Protein AF-S8E4E9-F1 (afdb_monomer)

Organism: Fomitopsis schrenkii (NCBI:txid2126942)

Radius of gyration: 41.55 Å; Cα contacts (8 Å, |Δi|>4): 18; chains: 1; bounding box: 85×60×121 Å

Structure (mmCIF, N/CA/C/O backbone):
data_AF-S8E4E9-F1
#
_entry.id   AF-S8E4E9-F1
#
loop_
_atom_site.group_PDB
_atom_site.id
_atom_site.typ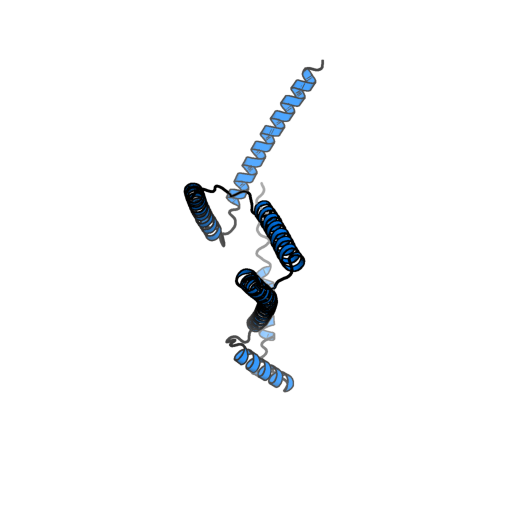e_symbol
_atom_site.label_atom_id
_atom_site.label_alt_id
_atom_site.label_comp_id
_atom_site.label_asym_id
_atom_site.label_entity_id
_atom_site.label_seq_id
_atom_site.pdbx_PDB_ins_code
_atom_site.Cartn_x
_atom_site.Cartn_y
_atom_site.Cartn_z
_atom_site.occupancy
_atom_site.B_iso_or_equiv
_atom_site.auth_seq_id
_atom_site.auth_comp_id
_atom_site.auth_asym_id
_atom_site.auth_atom_id
_atom_site.pdbx_PDB_model_num
ATOM 1 N N . MET A 1 1 ? -17.835 14.254 71.864 1.00 45.56 1 MET A N 1
ATOM 2 C CA . MET A 1 1 ? -19.106 14.828 71.374 1.00 45.56 1 MET A CA 1
ATOM 3 C C . MET A 1 1 ? -19.005 14.995 69.865 1.00 45.56 1 MET A C 1
ATOM 5 O O . MET A 1 1 ? -18.312 15.914 69.471 1.00 45.56 1 MET A O 1
ATOM 9 N N . THR A 1 2 ? -19.606 14.076 69.090 1.00 44.31 2 THR A N 1
ATOM 10 C CA . THR A 1 2 ? -20.091 14.190 67.685 1.00 44.31 2 THR A CA 1
ATOM 11 C C . THR A 1 2 ? -20.276 12.775 67.106 1.00 44.31 2 THR A C 1
ATOM 13 O O . THR A 1 2 ? -19.473 12.276 66.329 1.00 44.31 2 THR A O 1
ATOM 16 N N . SER A 1 3 ? -21.346 12.091 67.514 1.00 45.38 3 SER A N 1
ATOM 17 C CA . SER A 1 3 ? -21.828 10.870 66.853 1.00 45.38 3 SER A CA 1
ATOM 18 C C . SER A 1 3 ? -23.345 10.973 66.766 1.00 45.38 3 SER A C 1
ATOM 20 O O . SER A 1 3 ? -24.046 10.536 67.669 1.00 45.38 3 SER A O 1
ATOM 22 N N . SER A 1 4 ? -23.850 11.700 65.763 1.00 50.25 4 SER A N 1
ATOM 23 C CA . SER A 1 4 ? -25.301 11.860 65.565 1.00 50.25 4 SER A CA 1
ATOM 24 C C . SER A 1 4 ? -25.686 12.363 64.163 1.00 50.25 4 SER A C 1
ATOM 26 O O . SER A 1 4 ? -26.594 13.177 64.037 1.00 50.25 4 SER A O 1
ATOM 28 N N . ILE A 1 5 ? -25.010 11.924 63.090 1.00 50.62 5 ILE A N 1
ATOM 29 C CA . ILE A 1 5 ? -25.425 12.257 61.704 1.00 50.62 5 ILE A CA 1
ATOM 30 C C . ILE A 1 5 ? -25.249 11.055 60.756 1.00 50.62 5 ILE A C 1
ATOM 32 O O . ILE A 1 5 ? -24.678 11.170 59.677 1.00 50.62 5 ILE A O 1
ATOM 36 N N . ARG A 1 6 ? -25.689 9.849 61.143 1.00 44.19 6 ARG A N 1
ATOM 37 C CA . ARG A 1 6 ? -25.601 8.687 60.231 1.00 44.19 6 ARG A CA 1
ATOM 38 C C . ARG A 1 6 ? -26.763 7.697 60.305 1.00 44.19 6 ARG A C 1
ATOM 40 O O . ARG A 1 6 ? -26.561 6.512 60.082 1.00 44.19 6 ARG A O 1
ATOM 47 N N . ALA A 1 7 ? -27.971 8.180 60.594 1.00 45.44 7 ALA A N 1
ATOM 48 C CA . ALA A 1 7 ? -29.161 7.327 60.700 1.00 45.44 7 ALA A CA 1
ATOM 49 C C . ALA A 1 7 ? -30.379 7.800 59.878 1.00 45.44 7 ALA A C 1
ATOM 51 O O . ALA A 1 7 ? -31.468 7.282 60.079 1.00 45.44 7 ALA A O 1
ATOM 52 N N . VAL A 1 8 ? -30.231 8.757 58.950 1.00 48.00 8 VAL A N 1
ATOM 53 C CA . VAL A 1 8 ? -31.389 9.331 58.221 1.00 48.00 8 VAL A CA 1
ATOM 54 C C . VAL A 1 8 ? -31.498 8.872 56.755 1.00 48.00 8 VAL A C 1
ATOM 56 O O . VAL A 1 8 ? -32.532 9.071 56.136 1.00 48.00 8 VAL A O 1
ATOM 59 N N . ILE A 1 9 ? -30.498 8.185 56.189 1.00 48.97 9 ILE A N 1
ATOM 60 C CA . ILE A 1 9 ? -30.490 7.870 54.741 1.00 48.97 9 ILE A CA 1
ATOM 61 C C . ILE A 1 9 ? -31.046 6.468 54.403 1.00 48.97 9 ILE A C 1
ATOM 63 O O . ILE A 1 9 ? -31.348 6.200 53.251 1.00 48.97 9 ILE A O 1
ATOM 67 N N . LEU A 1 10 ? -31.288 5.584 55.378 1.00 49.00 10 LEU A N 1
ATOM 68 C CA . LEU A 1 10 ? -31.742 4.201 55.109 1.00 49.00 10 LEU A CA 1
ATOM 69 C C . LEU A 1 10 ? -33.264 3.974 55.241 1.00 49.00 10 LEU A C 1
ATOM 71 O O . LEU A 1 10 ? -33.710 2.834 55.228 1.00 49.00 10 LEU A O 1
ATOM 75 N N . GLY A 1 11 ? -34.070 5.032 55.390 1.00 48.81 11 GLY A N 1
ATOM 76 C CA . GLY A 1 11 ? -35.521 4.920 55.629 1.00 48.81 11 GLY A CA 1
ATOM 77 C C . GLY A 1 11 ? -36.437 5.324 54.467 1.00 48.81 11 GLY A C 1
ATOM 78 O O . GLY A 1 11 ? -37.654 5.284 54.637 1.00 48.81 11 GLY A O 1
ATOM 79 N N . SER A 1 12 ? -35.887 5.757 53.324 1.00 53.34 12 SER A N 1
ATOM 80 C CA . SER A 1 12 ? -36.667 6.329 52.208 1.00 53.34 12 SER A CA 1
ATOM 81 C C . SER A 1 12 ? -36.954 5.345 51.064 1.00 53.34 12 SER A C 1
ATOM 83 O O . SER A 1 12 ? -37.981 5.481 50.404 1.00 53.34 12 SER A O 1
ATOM 85 N N . ASP A 1 13 ? -36.112 4.328 50.861 1.00 56.66 13 ASP A N 1
ATOM 86 C CA . ASP A 1 13 ? -36.211 3.433 49.692 1.00 56.66 13 ASP A CA 1
ATOM 87 C C . ASP A 1 13 ? -37.360 2.415 49.784 1.00 56.66 13 ASP A C 1
ATOM 89 O O . ASP A 1 13 ? -37.888 1.959 48.771 1.00 56.66 13 ASP A O 1
ATOM 93 N N . ASP A 1 14 ? -37.808 2.079 50.995 1.00 67.19 14 ASP A N 1
ATOM 94 C CA . ASP A 1 14 ? -38.803 1.017 51.214 1.00 67.19 14 ASP A CA 1
ATOM 95 C C . ASP A 1 14 ? -40.238 1.455 50.839 1.00 67.19 14 ASP A C 1
ATOM 97 O O . ASP A 1 14 ? -41.140 0.637 50.685 1.00 67.19 14 ASP A O 1
ATOM 101 N N . LYS A 1 15 ? -40.478 2.766 50.670 1.00 72.31 15 LYS A N 1
ATOM 102 C CA . LYS A 1 15 ? -41.783 3.296 50.229 1.00 72.31 15 LYS A CA 1
ATOM 103 C C . LYS A 1 15 ? -41.879 3.441 48.716 1.00 72.31 15 LYS A C 1
ATOM 105 O O . LYS A 1 15 ? -42.927 3.126 48.160 1.00 72.31 15 LYS A O 1
ATOM 110 N N . GLU A 1 16 ? -40.812 3.884 48.054 1.00 75.44 16 GLU A N 1
ATOM 111 C CA . GLU A 1 16 ? -40.779 3.970 46.589 1.00 75.44 16 GLU A CA 1
ATOM 112 C C . GLU A 1 16 ? -40.805 2.580 45.956 1.00 75.44 16 GLU A C 1
ATOM 114 O O . GLU A 1 16 ? -41.600 2.336 45.053 1.00 75.44 16 GLU A O 1
ATOM 119 N N . THR A 1 17 ? -40.026 1.635 46.483 1.00 77.44 17 THR A N 1
ATOM 120 C CA . THR A 1 17 ? -40.036 0.244 46.000 1.00 77.44 17 THR A CA 1
ATOM 121 C C . THR A 1 17 ? -41.415 -0.405 46.129 1.00 77.44 17 THR A C 1
ATOM 123 O O . THR A 1 17 ? -41.887 -1.019 45.175 1.00 77.44 17 THR A O 1
ATOM 126 N N . ARG A 1 18 ? -42.123 -0.203 47.250 1.00 78.25 18 ARG A N 1
ATOM 127 C CA . ARG A 1 18 ? -43.505 -0.690 47.425 1.00 78.25 18 ARG A CA 1
ATOM 128 C C . ARG A 1 18 ? -44.511 0.020 46.524 1.00 78.25 18 ARG A C 1
ATOM 130 O O . ARG A 1 18 ? -45.440 -0.620 46.044 1.00 78.25 18 ARG A O 1
ATOM 137 N N . TYR A 1 19 ? -44.328 1.317 46.277 1.00 81.56 19 TYR A N 1
ATOM 138 C CA . TYR A 1 19 ? -45.180 2.078 45.365 1.00 81.56 19 TYR A CA 1
ATOM 139 C C . TYR A 1 19 ? -45.060 1.571 43.923 1.00 81.56 19 TYR A C 1
ATOM 141 O O . TYR A 1 19 ? -46.076 1.324 43.277 1.00 81.56 19 TYR A O 1
ATOM 149 N N . TYR A 1 20 ? -43.837 1.364 43.429 1.00 74.25 20 TYR A N 1
ATOM 150 C CA . TYR A 1 20 ? -43.622 0.834 42.082 1.00 74.25 20 TYR A CA 1
ATOM 151 C C . TYR A 1 20 ? -43.987 -0.650 41.966 1.00 74.25 20 TYR A C 1
ATOM 153 O O . TYR A 1 20 ? -44.478 -1.044 40.916 1.00 74.25 20 TYR A O 1
ATOM 161 N N . ALA A 1 21 ? -43.839 -1.451 43.028 1.00 78.19 21 ALA A N 1
ATOM 162 C CA . ALA A 1 21 ? -44.305 -2.840 43.044 1.00 78.19 21 ALA A CA 1
ATOM 163 C C . ALA A 1 21 ? -45.839 -2.939 42.953 1.00 78.19 21 ALA A C 1
ATOM 165 O O . ALA A 1 21 ? -46.348 -3.655 42.097 1.00 78.19 21 ALA A O 1
ATOM 166 N N . ALA A 1 22 ? -46.577 -2.159 43.752 1.00 78.00 22 ALA A N 1
ATOM 167 C CA . ALA A 1 22 ? -48.041 -2.122 43.682 1.00 78.00 22 ALA A CA 1
ATOM 168 C C . ALA A 1 22 ? -48.539 -1.571 42.335 1.00 78.00 22 ALA A C 1
ATOM 170 O O . ALA A 1 22 ? -49.489 -2.080 41.752 1.00 78.00 22 ALA A O 1
ATOM 171 N N . ARG A 1 23 ? -47.856 -0.555 41.790 1.00 75.88 23 ARG A N 1
ATOM 172 C CA . ARG A 1 23 ? -48.202 0.006 40.479 1.00 75.88 23 ARG A CA 1
ATOM 173 C C . ARG A 1 23 ? -47.846 -0.929 39.316 1.00 75.88 23 ARG A C 1
ATOM 175 O O . ARG A 1 23 ? -48.464 -0.822 38.263 1.00 75.88 23 ARG A O 1
ATOM 182 N N . ALA A 1 24 ? -46.870 -1.822 39.489 1.00 73.44 24 ALA A N 1
ATOM 183 C CA . ALA A 1 24 ? -46.537 -2.860 38.516 1.00 73.44 24 ALA A CA 1
ATOM 184 C C . ALA A 1 24 ? -47.575 -3.995 38.496 1.00 73.44 24 ALA A C 1
ATOM 186 O O . ALA A 1 24 ? -47.841 -4.529 37.423 1.00 73.44 24 ALA A O 1
ATOM 187 N N . GLU A 1 25 ? -48.199 -4.320 39.635 1.00 73.06 25 GLU A N 1
ATOM 188 C CA . GLU A 1 25 ? -49.336 -5.256 39.689 1.00 73.06 25 GLU A CA 1
ATOM 189 C C . GLU A 1 25 ? -50.564 -4.705 38.942 1.00 73.06 25 GLU A C 1
ATOM 191 O O . GLU A 1 25 ? -51.200 -5.441 38.193 1.00 73.06 25 GLU A O 1
ATOM 196 N N . ASP A 1 26 ? -50.835 -3.398 39.041 1.00 68.88 26 ASP A N 1
ATOM 197 C CA . ASP A 1 26 ? -51.909 -2.734 38.277 1.00 68.88 26 ASP A CA 1
ATOM 198 C C . ASP A 1 26 ? -51.604 -2.603 36.768 1.00 68.88 26 ASP A C 1
ATOM 200 O O . ASP A 1 26 ? -52.505 -2.389 35.958 1.00 68.88 26 ASP A O 1
ATOM 204 N N . LEU A 1 27 ? -50.331 -2.720 36.377 1.00 65.56 27 LEU A N 1
ATOM 205 C CA . LEU A 1 27 ? -49.851 -2.661 34.990 1.00 65.56 27 LEU A CA 1
ATOM 206 C C . LEU A 1 27 ? -49.582 -4.052 34.404 1.00 65.56 27 LEU A C 1
ATOM 208 O O . LEU A 1 27 ? -48.859 -4.161 33.412 1.00 65.56 27 LEU A O 1
ATOM 212 N N . HIS A 1 28 ? -50.158 -5.108 34.986 1.00 61.00 28 HIS A N 1
ATOM 213 C CA . HIS A 1 28 ? -50.107 -6.450 34.417 1.00 61.00 28 HIS A CA 1
ATOM 214 C C . HIS A 1 28 ? -50.923 -6.495 33.115 1.00 61.00 28 HIS A C 1
ATOM 216 O O . HIS A 1 28 ? -52.088 -6.883 33.077 1.00 61.00 28 HIS A O 1
ATOM 222 N N . VAL A 1 29 ? -50.312 -6.003 32.038 1.00 69.38 29 VAL A N 1
ATOM 223 C CA . VAL A 1 29 ? -50.813 -6.128 30.677 1.00 69.38 29 VAL A CA 1
ATOM 224 C C . VAL A 1 29 ? -50.511 -7.551 30.254 1.00 69.38 29 VAL A C 1
ATOM 226 O O . VAL A 1 29 ? -49.345 -7.910 30.093 1.00 69.38 29 VAL A O 1
ATOM 229 N N . ASP A 1 30 ? -51.559 -8.353 30.100 1.00 69.88 30 ASP A N 1
ATOM 230 C CA . ASP A 1 30 ? -51.429 -9.701 29.569 1.00 69.88 30 ASP A CA 1
ATOM 231 C C . ASP A 1 30 ? -50.865 -9.581 28.143 1.00 69.88 30 ASP A C 1
ATOM 233 O O . ASP A 1 30 ? -51.540 -9.012 27.273 1.00 69.88 30 ASP A O 1
ATOM 237 N N . PRO A 1 31 ? -49.634 -10.049 27.871 1.00 66.00 31 PRO A N 1
ATOM 238 C CA . PRO A 1 31 ? -48.987 -9.839 26.578 1.00 66.00 31 PRO A CA 1
ATOM 239 C C . PRO A 1 31 ? -49.774 -10.490 25.432 1.00 66.00 31 PRO A C 1
ATOM 241 O O . PRO A 1 31 ? -49.698 -10.028 24.298 1.00 66.00 31 PRO A O 1
ATOM 244 N N . GLU A 1 32 ? -50.590 -11.502 25.736 1.00 72.31 32 GLU A N 1
ATOM 245 C CA . GLU A 1 32 ? -51.474 -12.182 24.783 1.00 72.31 32 GLU A CA 1
ATOM 246 C C . GLU A 1 32 ? -52.725 -11.364 24.406 1.00 72.31 32 GLU A C 1
ATOM 248 O O . GLU A 1 32 ? -53.376 -11.659 23.406 1.00 72.31 32 GLU A O 1
ATOM 253 N N . THR A 1 33 ? -53.067 -10.315 25.167 1.00 68.75 33 THR A N 1
ATOM 254 C CA . THR A 1 33 ? -54.252 -9.468 24.906 1.00 68.75 33 THR A CA 1
ATOM 255 C C . THR A 1 33 ? -53.959 -8.239 24.045 1.00 68.75 33 THR A C 1
ATOM 257 O O . THR A 1 33 ? -54.887 -7.591 23.553 1.00 68.75 33 THR A O 1
ATOM 260 N N . LEU A 1 34 ? -52.682 -7.928 23.802 1.00 70.75 34 LEU A N 1
ATOM 261 C CA . LEU A 1 34 ? -52.274 -6.898 22.852 1.00 70.75 34 LEU A CA 1
ATOM 262 C C . LEU A 1 34 ? -52.403 -7.452 21.431 1.00 70.75 34 LEU A C 1
ATOM 264 O O . LEU A 1 34 ? -51.439 -7.948 20.852 1.00 70.75 34 LEU A O 1
ATOM 268 N N . ALA A 1 35 ? -53.605 -7.359 20.861 1.00 77.31 35 ALA A N 1
ATOM 269 C CA . ALA A 1 35 ? -53.822 -7.620 19.445 1.00 77.31 35 ALA A CA 1
ATOM 270 C C . ALA A 1 35 ? -52.928 -6.675 18.623 1.00 77.31 35 ALA A C 1
ATOM 272 O O . ALA A 1 35 ? -53.199 -5.478 18.500 1.00 77.31 35 ALA A O 1
ATOM 273 N N . LEU A 1 36 ? -51.817 -7.209 18.115 1.00 78.12 36 LEU A N 1
ATOM 274 C CA . LEU A 1 36 ? -50.914 -6.492 17.228 1.00 78.12 36 LEU A CA 1
ATOM 275 C C . LEU A 1 36 ? -51.685 -6.125 15.961 1.00 78.12 36 LEU A C 1
ATOM 277 O O . LEU A 1 36 ? -52.275 -7.001 15.329 1.00 78.12 36 LEU A O 1
ATOM 281 N N . SER A 1 37 ? -51.655 -4.840 15.603 1.00 89.12 37 SER A N 1
ATOM 282 C CA . SER A 1 37 ? -52.129 -4.352 14.303 1.00 89.12 37 SER A CA 1
ATOM 283 C C . SER A 1 37 ? -51.524 -5.188 13.173 1.00 89.12 37 SER A C 1
ATOM 285 O O . SER A 1 37 ? -50.355 -5.570 13.276 1.00 89.12 37 SER A O 1
ATOM 287 N N . ASP A 1 38 ? -52.274 -5.430 12.097 1.00 90.31 38 ASP A N 1
ATOM 288 C CA . ASP A 1 38 ? -51.793 -6.175 10.923 1.00 90.31 38 ASP A CA 1
ATOM 289 C C . ASP A 1 38 ? -50.472 -5.587 10.388 1.00 90.31 38 ASP A C 1
ATOM 291 O O . ASP A 1 38 ? -49.530 -6.329 10.111 1.00 90.31 38 ASP A O 1
ATOM 295 N N . ASP A 1 39 ? -50.338 -4.255 10.393 1.00 90.94 39 ASP A N 1
ATOM 296 C CA . ASP A 1 39 ? -49.101 -3.549 10.022 1.00 90.94 39 ASP A CA 1
ATOM 297 C C . ASP A 1 39 ? -47.887 -3.985 10.868 1.00 90.94 39 ASP A C 1
ATOM 299 O O . ASP A 1 39 ? -46.770 -4.122 10.366 1.00 90.94 39 ASP A O 1
ATOM 303 N N . ASN A 1 40 ? -48.089 -4.230 12.168 1.00 89.56 40 ASN A N 1
ATOM 304 C CA . ASN A 1 40 ? -47.016 -4.660 13.065 1.00 89.56 40 ASN A CA 1
ATOM 305 C C . ASN A 1 40 ? -46.637 -6.123 12.818 1.00 89.56 40 ASN A C 1
ATOM 307 O O . ASN A 1 40 ? -45.473 -6.478 12.992 1.00 89.56 40 ASN A O 1
ATOM 311 N N . GLN A 1 41 ? -47.592 -6.966 12.416 1.00 88.62 41 GLN A N 1
ATOM 312 C CA . GLN A 1 41 ? -47.317 -8.359 12.061 1.00 88.62 41 GLN A CA 1
ATOM 313 C C . GLN A 1 41 ? -46.490 -8.442 10.776 1.00 88.62 41 GLN A C 1
ATOM 315 O O . GLN A 1 41 ? -45.524 -9.200 10.727 1.00 88.62 41 GLN A O 1
ATOM 320 N N . GLU A 1 42 ? -46.801 -7.613 9.776 1.00 93.56 42 GLU A N 1
ATOM 321 C CA . GLU A 1 42 ? -46.001 -7.517 8.551 1.00 93.56 42 GLU A CA 1
ATOM 322 C C . GLU A 1 42 ? -44.583 -6.997 8.850 1.00 93.56 42 GLU A C 1
ATOM 324 O O . GLU A 1 42 ? -43.597 -7.578 8.396 1.00 93.56 42 GLU A O 1
ATOM 329 N N . CYS A 1 43 ? -44.453 -5.970 9.699 1.00 90.00 43 CYS A N 1
ATOM 330 C CA . CYS A 1 43 ? -43.144 -5.470 10.134 1.00 90.00 43 CYS A CA 1
ATOM 331 C C . CYS A 1 43 ? -42.320 -6.529 10.882 1.00 90.00 43 CYS A C 1
ATOM 333 O O . CYS A 1 43 ? -41.109 -6.618 10.678 1.00 90.00 43 CYS A O 1
ATOM 335 N N . LEU A 1 44 ? -42.957 -7.328 11.745 1.00 89.50 44 LEU A N 1
ATOM 336 C CA . LEU A 1 44 ? -42.292 -8.417 12.462 1.00 89.50 44 LEU A CA 1
ATOM 337 C C . LEU A 1 44 ? -41.846 -9.532 11.516 1.00 89.50 44 LEU A C 1
ATOM 339 O O . LEU A 1 44 ? -40.726 -10.005 11.669 1.00 89.50 44 LEU A O 1
ATOM 343 N N . ALA A 1 45 ? -42.666 -9.893 10.523 1.00 93.50 45 ALA A N 1
ATOM 344 C CA . ALA A 1 45 ? -42.303 -10.878 9.505 1.00 93.50 45 ALA A CA 1
ATOM 345 C C . ALA A 1 45 ? -41.066 -10.435 8.702 1.00 93.50 45 ALA A C 1
ATOM 347 O O . ALA A 1 45 ? -40.120 -11.200 8.526 1.00 93.50 45 ALA A O 1
ATOM 348 N N . ILE A 1 46 ? -41.023 -9.161 8.299 1.00 94.12 46 ILE A N 1
ATOM 349 C CA . ILE A 1 46 ? -39.858 -8.582 7.617 1.00 94.12 46 ILE A CA 1
ATOM 350 C C . ILE A 1 46 ? -38.627 -8.591 8.533 1.00 94.12 46 ILE A C 1
ATOM 352 O O . ILE A 1 46 ? -37.525 -8.900 8.086 1.00 94.12 46 ILE A O 1
ATOM 356 N N . LEU A 1 47 ? -38.784 -8.259 9.817 1.00 90.44 47 LEU A N 1
ATOM 357 C CA . LEU A 1 47 ? -37.678 -8.290 10.776 1.00 90.44 47 LEU A CA 1
ATOM 358 C C . LEU A 1 47 ? -37.146 -9.707 11.000 1.00 90.44 47 LEU A C 1
ATOM 360 O O . LEU A 1 47 ? -35.927 -9.869 11.082 1.00 90.44 47 LEU A O 1
ATOM 364 N N . THR A 1 48 ? -38.008 -10.723 11.070 1.00 93.69 48 THR A N 1
ATOM 365 C CA . THR A 1 48 ? -37.570 -12.123 11.155 1.00 93.69 48 THR A CA 1
ATOM 366 C C . THR A 1 48 ? -36.837 -12.559 9.893 1.00 93.69 48 THR A C 1
ATOM 368 O O . THR A 1 48 ? -35.750 -13.112 10.010 1.00 93.69 48 THR A O 1
ATOM 371 N N . ASP A 1 49 ? -37.326 -12.198 8.702 1.00 95.12 49 ASP A N 1
ATOM 372 C CA . ASP A 1 49 ? -36.628 -12.492 7.443 1.00 95.12 49 ASP A CA 1
ATOM 373 C C . ASP A 1 49 ? -35.246 -11.814 7.391 1.00 95.12 49 ASP A C 1
ATOM 375 O O . ASP A 1 49 ? -34.264 -12.395 6.924 1.00 95.12 49 ASP A O 1
ATOM 379 N N . ILE A 1 50 ? -35.145 -10.578 7.897 1.00 91.62 50 ILE A N 1
ATOM 380 C CA . ILE A 1 50 ? -33.874 -9.852 8.016 1.00 91.62 50 ILE A CA 1
ATOM 381 C C . ILE A 1 50 ? -32.948 -10.524 9.040 1.00 91.62 50 ILE A C 1
ATOM 383 O O . ILE A 1 50 ? -31.752 -10.622 8.777 1.00 91.62 50 ILE A O 1
ATOM 387 N N . ALA A 1 51 ? -33.458 -10.987 10.186 1.00 91.81 51 ALA A N 1
ATOM 388 C CA . ALA A 1 51 ? -32.656 -11.711 11.178 1.00 91.81 51 ALA A CA 1
ATOM 389 C C . ALA A 1 51 ? -32.120 -13.024 10.611 1.00 91.81 51 ALA A C 1
ATOM 391 O O . ALA A 1 51 ? -30.923 -13.279 10.727 1.00 91.81 51 ALA A O 1
ATOM 392 N N . ASP A 1 52 ? -32.964 -13.796 9.928 1.00 95.25 52 ASP A N 1
ATOM 393 C CA . ASP A 1 52 ? -32.574 -15.043 9.274 1.00 95.25 52 ASP A CA 1
ATOM 394 C C . ASP A 1 52 ? -31.510 -14.791 8.196 1.00 95.25 52 ASP A C 1
ATOM 396 O O . ASP A 1 52 ? -30.507 -15.503 8.120 1.00 95.25 52 ASP A O 1
ATOM 400 N N . ALA A 1 53 ? -31.672 -13.732 7.395 1.00 93.38 53 ALA A N 1
ATOM 401 C CA . ALA A 1 53 ? -30.694 -13.343 6.380 1.00 93.38 53 ALA A CA 1
ATOM 402 C C . ALA A 1 53 ? -29.359 -12.863 6.978 1.00 93.38 53 ALA A C 1
ATOM 404 O O . ALA A 1 53 ? -28.302 -13.096 6.387 1.00 93.38 53 ALA A O 1
ATOM 405 N N . LEU A 1 54 ? -29.397 -12.193 8.133 1.00 91.00 54 LEU A N 1
ATOM 406 C CA . LEU A 1 54 ? -28.213 -11.739 8.869 1.00 91.00 54 LEU A CA 1
ATOM 407 C C . LEU A 1 54 ? -27.610 -12.834 9.771 1.00 91.00 54 LEU A C 1
ATOM 409 O O . LEU A 1 54 ? -26.531 -12.622 10.321 1.00 91.00 54 LEU A O 1
ATOM 413 N N . GLY A 1 55 ? -28.271 -13.989 9.916 1.00 93.62 55 GLY A N 1
ATOM 414 C CA . GLY A 1 55 ? -27.848 -15.075 10.805 1.00 93.62 55 GLY A CA 1
ATOM 415 C C . GLY A 1 55 ? -27.906 -14.701 12.288 1.00 93.62 55 GLY A C 1
ATOM 416 O O . GLY A 1 55 ? -27.019 -15.076 13.054 1.00 93.62 55 GLY A O 1
ATOM 417 N N . VAL A 1 56 ? -28.897 -13.900 12.680 1.00 94.75 56 VAL A N 1
ATOM 418 C CA . VAL A 1 56 ? -29.052 -13.382 14.039 1.00 94.75 56 VAL A CA 1
ATOM 419 C C . VAL A 1 56 ? -30.060 -14.229 14.816 1.00 94.75 56 VAL A C 1
ATOM 421 O O . VAL A 1 56 ? -31.252 -14.186 14.537 1.00 94.75 56 VAL A O 1
ATOM 424 N N . ASP A 1 57 ? -29.587 -14.939 15.842 1.00 92.75 57 ASP A N 1
ATOM 425 C CA . ASP A 1 57 ? -30.430 -15.825 16.664 1.00 92.75 57 ASP A CA 1
ATOM 426 C C . ASP A 1 57 ? -31.297 -15.076 17.705 1.00 92.75 57 ASP A C 1
ATOM 428 O O . ASP A 1 57 ? -32.261 -15.631 18.231 1.00 92.75 57 ASP A O 1
ATOM 432 N N . ASP A 1 58 ? -30.954 -13.823 18.034 1.00 92.19 58 ASP A N 1
ATOM 433 C CA . ASP A 1 58 ? -31.652 -12.992 19.029 1.00 92.19 58 ASP A CA 1
ATOM 434 C C . ASP A 1 58 ? -32.271 -11.745 18.380 1.00 92.19 58 ASP A C 1
ATOM 436 O O . ASP A 1 58 ? -31.553 -10.875 17.886 1.00 92.19 58 ASP A O 1
ATOM 440 N N . LEU A 1 59 ? -33.601 -11.623 18.450 1.00 89.25 59 LEU A N 1
ATOM 441 C CA . LEU A 1 59 ? -34.386 -10.513 17.887 1.00 89.25 59 LEU A CA 1
ATOM 442 C C . LEU A 1 59 ? -34.268 -9.205 18.704 1.00 89.25 59 LEU A C 1
ATOM 444 O O . LEU A 1 59 ? -35.057 -8.272 18.527 1.00 89.25 59 LEU A O 1
ATOM 448 N N . SER A 1 60 ? -33.300 -9.103 19.620 1.00 93.25 60 SER A N 1
ATOM 449 C CA . SER A 1 60 ? -33.047 -7.877 20.373 1.00 93.25 60 SER A CA 1
ATOM 450 C C . SER A 1 60 ? -32.538 -6.745 19.472 1.00 93.25 60 SER A C 1
ATOM 452 O O . SER A 1 60 ? -31.714 -6.928 18.573 1.00 93.25 60 SER A O 1
ATOM 454 N N . PHE A 1 61 ? -32.984 -5.515 19.749 1.00 90.44 61 PHE A N 1
ATOM 455 C CA . PHE A 1 61 ? -32.561 -4.315 19.013 1.00 90.44 61 PHE A CA 1
ATOM 456 C C . P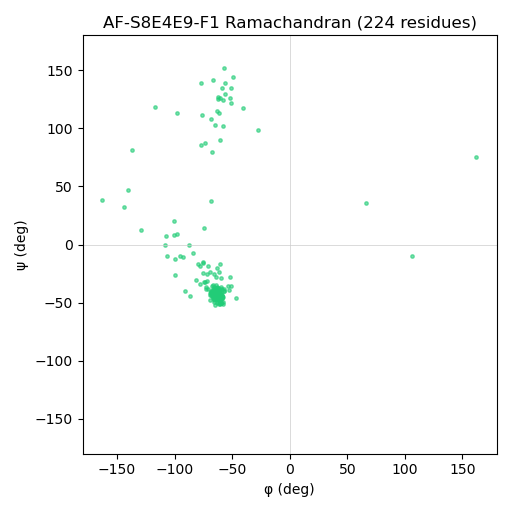HE A 1 61 ? -31.031 -4.151 18.959 1.00 90.44 61 PHE A C 1
ATOM 458 O O . PHE A 1 61 ? -30.477 -3.694 17.957 1.00 90.44 61 PHE A O 1
ATOM 465 N N . THR A 1 62 ? -30.339 -4.536 20.034 1.00 94.19 62 THR A N 1
ATOM 466 C CA . THR A 1 62 ? -28.875 -4.511 20.120 1.00 94.19 62 THR A CA 1
ATOM 467 C C . THR A 1 62 ? -28.219 -5.467 19.135 1.00 94.19 62 THR A C 1
ATOM 469 O O . THR A 1 62 ? -27.206 -5.105 18.541 1.00 94.19 62 THR A O 1
ATOM 472 N N . SER A 1 63 ? -28.808 -6.646 18.935 1.00 92.81 63 SER A N 1
ATOM 473 C CA . SER A 1 63 ? -28.299 -7.669 18.025 1.00 92.81 63 SER A CA 1
ATOM 474 C C . SER A 1 63 ? -28.435 -7.228 16.566 1.00 92.81 63 SER A C 1
ATOM 476 O O . SER A 1 63 ? -27.448 -7.200 15.833 1.00 92.81 63 SER A O 1
ATOM 478 N N . TYR A 1 64 ? -29.612 -6.723 16.174 1.00 90.69 64 TYR A N 1
ATOM 479 C CA . TYR A 1 64 ? -29.815 -6.129 14.847 1.00 90.69 64 TYR A CA 1
ATOM 480 C C . TYR A 1 64 ? -28.901 -4.934 14.582 1.00 90.69 64 TYR A C 1
ATOM 482 O O . TYR A 1 64 ? -28.299 -4.836 13.515 1.00 90.69 64 TYR A O 1
ATOM 490 N N . SER A 1 65 ? -28.783 -4.018 15.547 1.00 92.88 65 SER A N 1
ATOM 491 C CA . SER A 1 65 ? -27.933 -2.834 15.393 1.00 92.88 65 SER A CA 1
ATOM 492 C C . SER A 1 65 ? -26.463 -3.218 15.218 1.00 92.88 65 SER A C 1
ATOM 494 O O . SER A 1 65 ? -25.773 -2.609 14.401 1.00 92.88 65 SER A O 1
ATOM 496 N N . ALA A 1 66 ? -25.995 -4.236 15.949 1.00 94.12 66 ALA A N 1
ATOM 497 C CA . ALA A 1 66 ? -24.651 -4.778 15.793 1.00 94.12 66 ALA A CA 1
ATOM 498 C C . ALA A 1 66 ? -24.469 -5.434 14.416 1.00 94.12 66 ALA A C 1
ATOM 500 O O . ALA A 1 66 ? -23.549 -5.059 13.698 1.00 94.12 66 ALA A O 1
ATOM 501 N N . ALA A 1 67 ? -25.382 -6.316 13.997 1.00 93.88 67 ALA A N 1
ATOM 502 C CA . ALA A 1 67 ? -25.300 -7.002 12.707 1.00 93.88 67 ALA A CA 1
ATOM 503 C C . ALA A 1 67 ? -25.326 -6.033 11.510 1.00 93.88 67 ALA A C 1
ATOM 505 O O . ALA A 1 67 ? -24.537 -6.167 10.577 1.00 93.88 67 ALA A O 1
ATOM 506 N N . ILE A 1 68 ? -26.186 -5.009 11.547 1.00 92.56 68 ILE A N 1
ATOM 507 C CA . ILE A 1 68 ? -26.238 -3.963 10.514 1.00 92.56 68 ILE A CA 1
ATOM 508 C C . ILE A 1 68 ? -24.940 -3.152 10.503 1.00 92.56 68 ILE A C 1
ATOM 510 O O . ILE A 1 68 ? -24.394 -2.863 9.434 1.00 92.56 68 ILE A O 1
ATOM 514 N N . HIS A 1 69 ? -24.437 -2.774 11.681 1.00 95.31 69 HIS A N 1
ATOM 515 C CA . HIS A 1 69 ? -23.174 -2.057 11.788 1.00 95.31 69 HIS A CA 1
ATOM 516 C C . HIS A 1 69 ? -22.021 -2.890 11.213 1.00 95.31 69 HIS A C 1
ATOM 518 O O . HIS A 1 69 ? -21.250 -2.375 10.401 1.00 95.31 69 HIS A O 1
ATOM 524 N N . ASP A 1 70 ? -21.939 -4.170 11.563 1.00 95.50 70 ASP A N 1
ATOM 525 C CA . ASP A 1 70 ? -20.895 -5.080 11.100 1.00 95.50 70 ASP A CA 1
ATOM 526 C C . ASP A 1 70 ? -20.970 -5.288 9.586 1.00 95.50 70 ASP A C 1
ATOM 528 O O . ASP A 1 70 ? -19.964 -5.098 8.901 1.00 95.50 70 ASP A O 1
ATOM 532 N N . LEU A 1 71 ? -22.165 -5.516 9.031 1.00 95.25 71 LEU A N 1
ATOM 533 C CA . LEU A 1 71 ? -22.368 -5.607 7.584 1.00 95.25 71 LEU A CA 1
ATOM 534 C C . LEU A 1 71 ? -21.928 -4.320 6.867 1.00 95.25 71 LEU A C 1
ATOM 536 O O . LEU A 1 71 ? -21.223 -4.370 5.857 1.00 95.25 71 LEU A O 1
ATOM 540 N N . SER A 1 72 ? -22.291 -3.151 7.403 1.00 96.50 72 SER A N 1
ATOM 541 C CA . SER A 1 72 ? -21.886 -1.861 6.830 1.00 96.50 72 SER A CA 1
ATOM 542 C C . SER A 1 72 ? -20.366 -1.658 6.888 1.00 96.50 72 SER A C 1
ATOM 544 O O . SER A 1 72 ? -19.747 -1.150 5.947 1.00 96.50 72 SER A O 1
ATOM 546 N N . PHE A 1 73 ? -19.731 -2.101 7.974 1.00 97.50 73 PHE A N 1
ATOM 547 C CA . PHE A 1 73 ? -18.289 -2.032 8.150 1.00 97.50 73 PHE A CA 1
ATOM 548 C C . PHE A 1 73 ? -17.557 -2.974 7.186 1.00 97.50 73 PHE A C 1
ATOM 550 O O . PHE A 1 73 ? -16.540 -2.590 6.590 1.00 97.50 73 PHE A O 1
ATOM 557 N N . GLU A 1 74 ? -18.078 -4.184 6.993 1.00 97.56 74 GLU A N 1
ATOM 558 C CA . GLU A 1 74 ? -17.584 -5.149 6.016 1.00 97.56 74 GLU A CA 1
ATOM 559 C C . GLU A 1 74 ? -17.721 -4.619 4.589 1.00 97.56 74 GLU A C 1
ATOM 561 O O . GLU A 1 74 ? -16.741 -4.651 3.840 1.00 97.56 74 GLU A O 1
ATOM 566 N N . GLU A 1 75 ? -18.868 -4.037 4.229 1.00 97.81 75 GLU A N 1
ATOM 567 C CA . GLU A 1 75 ? -19.089 -3.415 2.920 1.00 97.81 75 GLU A CA 1
ATOM 568 C C . GLU A 1 75 ? -18.067 -2.300 2.661 1.00 97.81 75 GLU A C 1
ATOM 570 O O . GLU A 1 75 ? -17.396 -2.281 1.623 1.00 97.81 75 GLU A O 1
ATOM 575 N N . LEU A 1 76 ? -17.880 -1.386 3.618 1.00 98.06 76 LEU A N 1
ATOM 576 C CA . LEU A 1 76 ? -16.893 -0.312 3.504 1.00 98.06 76 LEU A CA 1
ATOM 577 C C . LEU A 1 76 ? -15.468 -0.863 3.391 1.00 98.06 76 LEU A C 1
ATOM 579 O O . LEU A 1 76 ? -14.657 -0.356 2.604 1.00 98.06 76 LEU A O 1
ATOM 583 N N . THR A 1 77 ? -15.155 -1.920 4.137 1.00 97.94 77 THR A N 1
ATOM 584 C CA . THR A 1 77 ? -13.855 -2.591 4.083 1.00 97.94 77 THR A CA 1
ATOM 585 C C . THR A 1 77 ? -13.624 -3.253 2.725 1.00 97.94 77 THR A C 1
ATOM 587 O O . THR A 1 77 ? -12.551 -3.063 2.140 1.00 97.94 77 THR A O 1
ATOM 590 N N . ALA A 1 78 ? -14.625 -3.945 2.181 1.00 97.94 78 ALA A N 1
ATOM 591 C CA . ALA A 1 78 ? -14.596 -4.568 0.863 1.00 97.94 78 ALA A CA 1
ATOM 592 C C . ALA A 1 78 ? -14.515 -3.525 -0.263 1.00 97.94 78 ALA A C 1
ATOM 594 O O . ALA A 1 78 ? -13.739 -3.661 -1.212 1.00 97.94 78 ALA A O 1
ATOM 595 N N . ARG A 1 79 ? -15.244 -2.412 -0.144 1.00 98.50 79 ARG A N 1
ATOM 596 C CA . ARG A 1 79 ? -15.172 -1.299 -1.097 1.00 98.50 79 ARG A CA 1
ATOM 597 C C . ARG A 1 79 ? -13.791 -0.656 -1.090 1.00 98.50 79 ARG A C 1
ATOM 599 O O . ARG A 1 79 ? -13.217 -0.404 -2.152 1.00 98.50 79 ARG A O 1
ATOM 606 N N . ARG A 1 80 ? -13.219 -0.432 0.094 1.00 98.06 80 ARG A N 1
ATOM 607 C CA . ARG A 1 80 ? -11.856 0.092 0.246 1.00 98.06 80 ARG A CA 1
ATOM 608 C C . ARG A 1 80 ? -10.819 -0.859 -0.351 1.00 98.06 80 ARG A C 1
ATOM 610 O O . ARG A 1 80 ? -9.917 -0.394 -1.048 1.00 98.06 80 ARG A O 1
ATOM 617 N N . SER A 1 81 ? -10.921 -2.164 -0.097 1.00 98.19 81 SER A N 1
ATOM 618 C CA . SER A 1 81 ? -9.988 -3.150 -0.658 1.00 98.19 81 SER A CA 1
ATOM 619 C C . SER A 1 81 ? -10.114 -3.243 -2.184 1.00 98.19 81 SER A C 1
ATOM 621 O O . SER A 1 81 ? -9.097 -3.230 -2.874 1.00 98.19 81 SER A O 1
ATOM 623 N N . SER A 1 82 ? -11.336 -3.205 -2.722 1.00 98.31 82 SER A N 1
ATOM 624 C CA . SER A 1 82 ? -11.610 -3.166 -4.165 1.00 98.31 82 SER A CA 1
ATOM 625 C C . SER A 1 82 ? -10.995 -1.940 -4.848 1.00 98.31 82 SER A C 1
ATOM 627 O O . SER A 1 82 ? -10.347 -2.060 -5.890 1.00 98.31 82 SER A O 1
ATOM 629 N N . LEU A 1 83 ? -11.121 -0.754 -4.240 1.00 98.31 83 LEU A N 1
ATOM 630 C CA . LEU A 1 83 ? -10.491 0.469 -4.746 1.00 98.31 83 LEU A CA 1
ATOM 631 C C . LEU A 1 83 ? -8.962 0.372 -4.754 1.00 98.31 83 LEU A C 1
ATOM 633 O O . LEU A 1 83 ? -8.335 0.732 -5.750 1.00 98.31 83 LEU A O 1
ATOM 637 N N . ARG A 1 84 ? -8.362 -0.163 -3.684 1.00 98.25 84 ARG A N 1
ATOM 638 C CA . ARG A 1 84 ? -6.909 -0.393 -3.614 1.00 98.25 84 ARG A CA 1
ATOM 639 C C . ARG A 1 84 ? -6.438 -1.374 -4.684 1.00 98.25 84 ARG A C 1
ATOM 641 O O . ARG A 1 84 ? -5.449 -1.104 -5.356 1.00 98.25 84 ARG A O 1
ATOM 648 N N . LEU A 1 85 ? -7.163 -2.474 -4.884 1.00 98.31 85 LEU A N 1
ATOM 649 C CA . LEU A 1 85 ? -6.839 -3.460 -5.914 1.00 98.31 85 LEU A CA 1
ATOM 650 C C . LEU A 1 85 ? -6.949 -2.860 -7.320 1.00 98.31 85 LEU A C 1
ATOM 652 O O . LEU A 1 85 ? -6.106 -3.122 -8.175 1.00 98.31 85 LEU A O 1
ATOM 656 N N . ARG A 1 86 ? -7.960 -2.019 -7.563 1.00 98.50 86 ARG A N 1
ATOM 657 C CA . ARG A 1 86 ? -8.117 -1.304 -8.833 1.00 98.50 86 ARG A CA 1
ATOM 658 C C . ARG A 1 86 ? -6.954 -0.353 -9.096 1.00 98.50 86 ARG A C 1
ATOM 660 O O . ARG A 1 86 ? -6.441 -0.353 -10.210 1.00 98.50 86 ARG A O 1
ATOM 667 N N . HIS A 1 87 ? -6.537 0.410 -8.088 1.00 98.00 87 HIS A N 1
ATOM 668 C CA . HIS A 1 87 ? -5.373 1.286 -8.192 1.00 98.00 87 HIS A CA 1
ATOM 669 C C . HIS A 1 87 ? -4.103 0.482 -8.497 1.00 98.00 87 HIS A C 1
ATOM 671 O O . HIS A 1 87 ? -3.429 0.757 -9.483 1.00 98.00 87 HIS A O 1
ATOM 677 N N . ALA A 1 88 ? -3.831 -0.574 -7.723 1.00 97.94 88 ALA A N 1
ATOM 678 C CA . ALA A 1 88 ? -2.686 -1.453 -7.959 1.00 97.94 88 ALA A CA 1
ATOM 679 C C . ALA A 1 88 ? -2.712 -2.066 -9.370 1.00 97.94 88 ALA A C 1
ATOM 681 O O . ALA A 1 88 ? -1.692 -2.126 -10.047 1.00 97.94 88 ALA A O 1
ATOM 682 N N . LYS A 1 89 ? -3.890 -2.467 -9.864 1.00 98.44 89 LYS A N 1
ATOM 683 C CA . LYS A 1 89 ? -4.055 -2.948 -11.242 1.00 98.44 89 LYS A CA 1
ATOM 684 C C . LYS A 1 89 ? -3.701 -1.874 -12.272 1.00 98.44 89 LYS A C 1
ATOM 686 O O . LYS A 1 89 ? -3.029 -2.188 -13.247 1.00 98.44 89 LYS A O 1
ATOM 691 N N . GLN A 1 90 ? -4.177 -0.642 -12.099 1.00 98.44 90 GLN A N 1
ATOM 692 C CA . GLN A 1 90 ? -3.873 0.462 -13.017 1.00 98.44 90 GLN A CA 1
ATOM 693 C C . GLN A 1 90 ? -2.374 0.757 -13.051 1.00 98.44 90 GLN A C 1
ATOM 695 O O . GLN A 1 90 ? -1.804 0.887 -14.131 1.00 98.44 90 GLN A O 1
ATOM 700 N N . GLU A 1 91 ? -1.740 0.780 -11.883 1.00 98.31 91 GLU A N 1
ATOM 701 C CA . GLU A 1 91 ? -0.301 0.970 -11.744 1.00 98.31 91 GLU A CA 1
ATOM 702 C C . GLU A 1 91 ? 0.488 -0.152 -12.437 1.00 98.31 91 GLU A C 1
ATOM 704 O O . GLU A 1 91 ? 1.357 0.120 -13.260 1.00 98.31 91 GLU A O 1
ATOM 709 N N . LEU A 1 92 ? 0.124 -1.419 -12.211 1.00 97.75 92 LEU A N 1
ATOM 710 C CA . LEU A 1 92 ? 0.757 -2.558 -12.885 1.00 97.75 92 LEU A CA 1
ATOM 711 C C . LEU A 1 92 ? 0.573 -2.526 -14.406 1.00 97.75 92 LEU A C 1
ATOM 713 O O . LEU A 1 92 ? 1.488 -2.891 -15.139 1.00 97.75 92 LEU A O 1
ATOM 717 N N . VAL A 1 93 ? -0.590 -2.091 -14.898 1.00 98.31 93 VAL A N 1
ATOM 718 C CA . VAL A 1 93 ? -0.832 -1.929 -16.341 1.00 98.31 93 VAL A CA 1
ATOM 719 C C . VAL A 1 93 ? 0.050 -0.822 -16.921 1.00 98.31 93 VAL A C 1
ATOM 721 O O . VAL A 1 93 ? 0.604 -1.011 -18.004 1.00 98.31 93 VAL A O 1
ATOM 724 N N . ALA A 1 94 ? 0.213 0.297 -16.212 1.00 97.75 94 ALA A N 1
ATOM 725 C CA . ALA A 1 94 ? 1.102 1.380 -16.623 1.00 97.75 94 ALA A CA 1
ATOM 726 C C . ALA A 1 94 ? 2.569 0.921 -16.659 1.00 97.75 94 ALA A C 1
ATOM 728 O O . ALA A 1 94 ? 3.240 1.104 -17.675 1.00 97.75 94 ALA A O 1
ATOM 729 N N . HIS A 1 95 ? 3.035 0.235 -15.610 1.00 97.38 95 HIS A N 1
ATOM 730 C CA . HIS A 1 95 ? 4.387 -0.333 -15.552 1.00 97.38 95 HIS A CA 1
ATOM 731 C C . HIS A 1 95 ? 4.627 -1.353 -16.663 1.00 97.38 95 HIS A C 1
ATOM 733 O O . HIS A 1 95 ? 5.643 -1.302 -17.346 1.00 97.38 95 HIS A O 1
ATOM 739 N N . LEU A 1 96 ? 3.668 -2.245 -16.916 1.00 98.06 96 LEU A N 1
ATOM 740 C CA . LEU A 1 96 ? 3.758 -3.224 -17.998 1.00 98.06 96 LEU A CA 1
ATOM 741 C C . LEU A 1 96 ? 3.823 -2.548 -19.375 1.00 98.06 96 LEU A C 1
ATOM 743 O O . LEU A 1 96 ? 4.567 -3.003 -20.244 1.00 98.06 96 LEU A O 1
ATOM 747 N N . ALA A 1 97 ? 3.076 -1.462 -19.588 1.00 97.44 97 ALA A N 1
ATOM 748 C CA . ALA A 1 97 ? 3.166 -0.679 -20.816 1.00 97.44 97 ALA A CA 1
ATOM 749 C C . ALA A 1 97 ? 4.547 -0.013 -20.975 1.00 97.44 97 ALA A C 1
ATOM 751 O O . ALA A 1 97 ? 5.108 -0.081 -22.070 1.00 97.44 97 ALA A O 1
ATOM 752 N N . SER A 1 98 ? 5.113 0.550 -19.897 1.00 96.62 98 SER A N 1
ATOM 753 C CA . SER A 1 98 ? 6.480 1.101 -19.892 1.00 96.62 98 SER A CA 1
ATOM 754 C C . SER A 1 98 ? 7.512 0.031 -20.237 1.00 96.62 98 SER A C 1
ATOM 756 O O . SER A 1 98 ? 8.275 0.190 -21.185 1.00 96.62 98 SER A O 1
ATOM 758 N N . LEU A 1 99 ? 7.457 -1.119 -19.560 1.00 96.69 99 LEU A N 1
ATOM 759 C CA . LEU A 1 99 ? 8.389 -2.225 -19.784 1.00 96.69 99 LEU A CA 1
ATOM 760 C C . LEU A 1 99 ? 8.316 -2.770 -21.211 1.00 96.69 99 LEU A C 1
ATOM 762 O O . LEU A 1 99 ? 9.345 -3.061 -21.810 1.00 96.69 99 LEU A O 1
ATOM 766 N N . ARG A 1 100 ? 7.117 -2.874 -21.800 1.00 97.88 100 ARG A N 1
ATOM 767 C CA . ARG A 1 100 ? 6.972 -3.262 -23.214 1.00 97.88 100 ARG A CA 1
ATOM 768 C C . ARG A 1 100 ? 7.591 -2.239 -24.161 1.00 97.88 100 ARG A C 1
ATOM 770 O O . ARG A 1 100 ? 8.156 -2.621 -25.184 1.00 97.88 100 ARG A O 1
ATOM 777 N N . HIS A 1 101 ? 7.461 -0.950 -23.853 1.00 97.25 101 HIS A N 1
ATOM 778 C CA . HIS A 1 101 ? 8.082 0.108 -24.642 1.00 97.25 101 HIS A CA 1
ATOM 779 C C . HIS A 1 101 ? 9.613 0.049 -24.545 1.00 97.25 101 HIS A C 1
ATOM 781 O O . HIS A 1 101 ? 10.293 0.070 -25.571 1.00 97.25 101 HIS A O 1
ATOM 787 N N . GLU A 1 102 ? 10.150 -0.107 -23.336 1.00 94.31 102 GLU A N 1
ATOM 788 C CA . GLU A 1 102 ? 11.583 -0.279 -23.084 1.00 94.31 102 GLU A CA 1
ATOM 789 C C . GLU A 1 102 ? 12.134 -1.540 -23.756 1.00 94.31 102 GLU A C 1
ATOM 791 O O . GLU A 1 102 ? 13.158 -1.481 -24.433 1.00 94.31 102 GLU A O 1
ATOM 796 N N . GLU A 1 103 ? 11.429 -2.669 -23.666 1.00 96.06 103 GLU A N 1
ATOM 797 C CA . GLU A 1 103 ? 11.799 -3.902 -24.362 1.00 96.06 103 GLU A CA 1
ATOM 798 C C . GLU A 1 103 ? 11.850 -3.683 -25.879 1.00 96.06 103 GLU A C 1
ATOM 800 O O . GLU A 1 103 ? 12.817 -4.080 -26.532 1.00 96.06 103 GLU A O 1
ATOM 805 N N . ALA A 1 104 ? 10.853 -3.003 -26.454 1.00 96.75 104 ALA A N 1
ATOM 806 C CA . ALA A 1 104 ? 10.846 -2.677 -27.876 1.00 96.75 104 ALA A CA 1
ATOM 807 C C . ALA A 1 104 ? 12.041 -1.790 -28.271 1.00 96.75 104 ALA A C 1
ATOM 809 O O . ALA A 1 104 ? 12.659 -2.027 -29.315 1.00 96.75 104 ALA A O 1
ATOM 810 N N . LEU A 1 105 ? 12.412 -0.817 -27.431 1.00 91.56 105 LEU A N 1
ATOM 811 C CA . LEU A 1 105 ? 13.606 0.008 -27.625 1.00 91.56 105 LEU A CA 1
ATOM 812 C C . LEU A 1 105 ? 14.886 -0.827 -27.550 1.00 91.56 105 LEU A C 1
ATOM 814 O O . LEU A 1 105 ? 15.738 -0.703 -28.428 1.00 91.56 105 LEU A O 1
ATOM 818 N N . ILE A 1 106 ? 15.019 -1.711 -26.560 1.00 91.25 106 ILE A N 1
ATOM 819 C CA . ILE A 1 106 ? 16.172 -2.610 -26.429 1.00 91.25 106 ILE A CA 1
ATOM 820 C C . ILE A 1 106 ? 16.283 -3.503 -27.662 1.00 91.25 106 ILE A C 1
ATOM 822 O O . ILE A 1 106 ? 17.367 -3.634 -28.224 1.00 91.25 106 ILE A O 1
ATOM 826 N N . GLN A 1 107 ? 15.179 -4.083 -28.136 1.00 96.38 107 GLN A N 1
ATOM 827 C CA . GLN A 1 107 ? 15.176 -4.899 -29.351 1.00 96.38 107 GLN A CA 1
ATOM 828 C C . GLN A 1 107 ? 15.551 -4.079 -30.589 1.00 96.38 107 GLN A C 1
ATOM 830 O O . GLN A 1 107 ? 16.293 -4.566 -31.444 1.00 96.38 107 GLN A O 1
ATOM 835 N N . HIS A 1 108 ? 15.081 -2.833 -30.689 1.00 93.50 108 HIS A N 1
ATOM 836 C CA . HIS A 1 108 ? 15.472 -1.921 -31.758 1.00 93.50 108 HIS A CA 1
ATOM 837 C C . HIS A 1 108 ? 16.976 -1.632 -31.722 1.00 93.50 108 HIS A C 1
ATOM 839 O O . HIS A 1 108 ? 17.657 -1.837 -32.724 1.00 93.50 108 HIS A O 1
ATOM 845 N N . TRP A 1 109 ? 17.519 -1.235 -30.571 1.00 87.56 109 TRP A N 1
ATOM 846 C CA . TRP A 1 109 ? 18.946 -0.952 -30.420 1.00 87.56 109 TRP A CA 1
ATOM 847 C C . TRP A 1 109 ? 19.807 -2.192 -30.607 1.00 87.56 109 TRP A C 1
ATOM 849 O O . TRP A 1 109 ? 20.834 -2.115 -31.272 1.00 87.56 109 TRP A O 1
ATOM 859 N N . LYS A 1 110 ? 19.362 -3.350 -30.118 1.00 90.88 110 LYS A N 1
ATOM 860 C CA . LYS A 1 110 ? 20.021 -4.633 -30.354 1.00 90.88 110 LYS A CA 1
ATOM 861 C C . LYS A 1 110 ? 20.124 -4.906 -31.848 1.00 90.88 110 LYS A C 1
ATOM 863 O O . LYS A 1 110 ? 21.231 -5.122 -32.320 1.00 90.88 110 LYS A O 1
ATOM 868 N N . LYS A 1 111 ? 19.020 -4.795 -32.599 1.00 92.50 111 LYS A N 1
ATOM 869 C CA . LYS A 1 111 ? 19.028 -4.917 -34.068 1.00 92.50 111 LYS A CA 1
ATOM 870 C C . LYS A 1 111 ? 19.958 -3.893 -34.714 1.00 92.50 111 LYS A C 1
ATOM 872 O O . LYS A 1 111 ? 20.746 -4.260 -35.574 1.00 92.50 111 LYS A O 1
ATOM 877 N N . THR A 1 112 ? 19.915 -2.636 -34.278 1.00 87.38 112 THR A N 1
ATOM 878 C CA . THR A 1 112 ? 20.777 -1.562 -34.792 1.00 87.38 112 THR A CA 1
ATOM 879 C C . THR A 1 112 ? 22.250 -1.779 -34.460 1.00 87.38 112 THR A C 1
ATOM 881 O O . THR A 1 112 ? 23.094 -1.273 -35.183 1.00 87.38 112 THR A O 1
ATOM 884 N N . ILE A 1 113 ? 22.605 -2.506 -33.401 1.00 84.12 113 ILE A N 1
ATOM 885 C CA . ILE A 1 113 ? 23.996 -2.822 -33.041 1.00 84.12 113 ILE A CA 1
ATOM 886 C C . ILE A 1 113 ? 24.465 -4.083 -33.773 1.00 84.12 113 ILE A C 1
ATOM 888 O O . ILE A 1 113 ? 25.561 -4.074 -34.322 1.00 84.12 113 ILE A O 1
ATOM 892 N N . THR A 1 114 ? 23.639 -5.133 -33.822 1.00 90.25 114 THR A N 1
ATOM 893 C CA . THR A 1 114 ? 23.982 -6.421 -34.447 1.00 90.25 114 THR A CA 1
ATOM 894 C C . THR A 1 114 ? 23.844 -6.424 -35.963 1.00 90.25 114 THR A C 1
ATOM 896 O O . THR A 1 114 ? 24.346 -7.339 -36.600 1.00 90.25 114 THR A O 1
ATOM 899 N N . ALA A 1 115 ? 23.130 -5.462 -36.552 1.00 87.06 115 ALA A N 1
ATOM 900 C CA . ALA A 1 115 ? 23.105 -5.303 -37.997 1.00 87.06 115 ALA A CA 1
ATOM 901 C C . ALA A 1 115 ? 24.518 -4.961 -38.477 1.00 87.06 115 ALA A C 1
ATOM 903 O O . ALA A 1 115 ? 25.054 -3.889 -38.140 1.00 87.06 115 ALA A O 1
ATOM 904 N N . ASP A 1 116 ? 25.096 -5.879 -39.254 1.00 81.31 116 ASP A N 1
ATOM 905 C CA . ASP A 1 116 ? 26.363 -5.655 -39.934 1.00 81.31 116 ASP A CA 1
ATOM 906 C C . ASP A 1 116 ? 26.281 -4.330 -40.701 1.00 81.31 116 ASP A C 1
ATOM 908 O O . ASP A 1 116 ? 25.244 -4.019 -41.302 1.00 81.31 116 ASP A O 1
ATOM 912 N N . PRO A 1 117 ? 27.320 -3.481 -40.617 1.00 78.56 117 PRO A N 1
ATOM 913 C CA . PRO A 1 117 ? 27.351 -2.262 -41.402 1.00 78.56 117 PRO A CA 1
ATOM 914 C C . PRO A 1 117 ? 27.238 -2.658 -42.872 1.00 78.56 117 PRO A C 1
ATOM 916 O O . PRO A 1 117 ? 28.022 -3.475 -43.350 1.00 78.56 117 PRO A O 1
ATOM 919 N N . ASP A 1 118 ? 26.241 -2.104 -43.566 1.00 82.19 118 ASP A N 1
ATOM 920 C CA . ASP A 1 118 ? 26.096 -2.307 -45.005 1.00 82.19 118 ASP A CA 1
ATOM 921 C C . ASP A 1 118 ? 27.456 -1.990 -45.656 1.00 82.19 118 ASP A C 1
ATOM 923 O O . ASP A 1 118 ? 27.974 -0.887 -45.447 1.00 82.19 118 ASP A O 1
ATOM 927 N N . PRO A 1 119 ? 28.083 -2.939 -46.378 1.00 78.94 119 PRO A N 1
ATOM 928 C CA . PRO A 1 119 ? 29.400 -2.730 -46.974 1.00 78.94 119 PRO A CA 1
ATOM 929 C C . PRO A 1 119 ? 29.412 -1.567 -47.977 1.00 78.94 119 PRO A C 1
ATOM 931 O O . PRO A 1 119 ? 30.479 -1.037 -48.277 1.00 78.94 119 PRO A O 1
ATOM 934 N N . ASN A 1 120 ? 28.237 -1.129 -48.446 1.00 84.56 120 ASN A N 1
ATOM 935 C CA . ASN A 1 120 ? 28.057 0.041 -49.303 1.00 84.56 120 ASN A CA 1
ATOM 936 C C . ASN A 1 120 ? 27.575 1.295 -48.546 1.00 84.56 120 ASN A C 1
ATOM 938 O O . ASN A 1 120 ? 27.240 2.306 -49.171 1.00 84.56 120 ASN A O 1
ATOM 942 N N . ALA A 1 121 ? 27.524 1.267 -47.210 1.00 82.25 121 ALA A N 1
ATOM 943 C CA . ALA A 1 121 ? 27.124 2.419 -46.414 1.00 82.25 121 ALA A CA 1
ATOM 944 C C . ALA A 1 121 ? 28.093 3.590 -46.622 1.00 82.25 121 ALA A C 1
ATOM 946 O O . ALA A 1 121 ? 29.297 3.501 -46.387 1.00 82.25 121 ALA A O 1
ATOM 947 N N . SER A 1 122 ? 27.534 4.735 -47.006 1.00 85.56 122 SER A N 1
ATOM 948 C CA . SER A 1 122 ? 28.256 6.004 -47.094 1.00 85.56 122 SER A CA 1
ATOM 949 C C . SER A 1 122 ? 28.905 6.364 -45.744 1.00 85.56 122 SER A C 1
ATOM 951 O O . SER A 1 122 ? 28.277 6.211 -44.696 1.00 85.56 122 SER A O 1
ATOM 953 N N . VAL A 1 123 ? 30.140 6.884 -45.753 1.00 88.25 123 VAL A N 1
ATOM 954 C CA . VAL A 1 123 ? 30.883 7.333 -44.550 1.00 88.25 123 VAL A CA 1
ATOM 955 C C . VAL A 1 123 ? 30.023 8.217 -43.615 1.00 88.25 123 VAL A C 1
ATOM 957 O O . VAL A 1 123 ? 29.940 7.903 -42.424 1.00 88.25 123 VAL A O 1
ATOM 960 N N . PRO A 1 124 ? 29.272 9.221 -44.120 1.00 89.50 124 PRO A N 1
ATOM 961 C CA . PRO A 1 124 ? 28.285 9.971 -43.339 1.00 89.50 124 PRO A CA 1
ATOM 962 C C . PRO A 1 124 ? 27.257 9.131 -42.566 1.00 89.50 124 PRO A C 1
ATOM 964 O O . PRO A 1 124 ? 26.842 9.512 -41.472 1.00 89.50 124 PRO A O 1
ATOM 967 N N . ALA A 1 125 ? 26.804 7.999 -43.112 1.00 84.50 125 ALA A N 1
ATOM 968 C CA . ALA A 1 125 ? 25.835 7.132 -42.444 1.00 84.50 125 ALA A CA 1
ATOM 969 C C . ALA A 1 125 ? 26.467 6.404 -41.245 1.00 84.50 125 ALA A C 1
ATOM 971 O O . ALA A 1 125 ? 25.840 6.296 -40.188 1.00 84.50 125 ALA A O 1
ATOM 972 N N . MET A 1 126 ? 27.727 5.977 -41.373 1.00 83.38 126 MET A N 1
ATOM 973 C CA . MET A 1 126 ? 28.476 5.379 -40.265 1.00 83.38 126 MET A CA 1
ATOM 974 C C . MET A 1 126 ? 28.786 6.394 -39.159 1.00 83.38 126 MET A C 1
ATOM 976 O O . MET A 1 126 ? 28.635 6.079 -37.977 1.00 83.38 126 MET A O 1
ATOM 980 N N . GLU A 1 127 ? 29.148 7.627 -39.519 1.00 88.31 127 GLU A N 1
ATOM 981 C CA . GLU A 1 127 ? 29.381 8.703 -38.548 1.00 88.31 127 GLU A CA 1
ATOM 982 C C . GLU A 1 127 ? 28.112 9.060 -37.768 1.00 88.31 127 GLU A C 1
ATOM 984 O O . GLU A 1 127 ? 28.162 9.184 -36.543 1.00 88.31 127 GLU A O 1
ATOM 989 N N . ARG A 1 128 ? 26.951 9.134 -38.437 1.00 87.69 128 ARG A N 1
ATOM 990 C CA . ARG A 1 128 ? 25.652 9.341 -37.770 1.00 87.69 128 ARG A CA 1
ATOM 991 C C . ARG A 1 128 ? 25.316 8.210 -36.799 1.00 87.69 128 ARG A C 1
ATOM 993 O O . ARG A 1 128 ? 24.885 8.488 -35.681 1.00 87.69 128 ARG A O 1
ATOM 1000 N N . ARG A 1 129 ? 25.549 6.947 -37.183 1.00 84.62 129 ARG A N 1
ATOM 1001 C CA . ARG A 1 129 ? 25.343 5.782 -36.298 1.00 84.62 129 ARG A CA 1
ATOM 1002 C C . ARG A 1 129 ? 26.256 5.853 -35.073 1.00 84.62 129 ARG A C 1
ATOM 1004 O O . ARG A 1 129 ? 25.784 5.670 -33.953 1.00 84.62 129 ARG A O 1
ATOM 1011 N N . ARG A 1 130 ? 27.538 6.184 -35.259 1.00 88.00 130 ARG A N 1
ATOM 1012 C CA . ARG A 1 130 ? 28.500 6.364 -34.159 1.00 88.00 130 ARG A CA 1
ATOM 1013 C C . ARG A 1 130 ? 28.088 7.499 -33.221 1.00 88.00 130 ARG A C 1
ATOM 1015 O O . ARG A 1 130 ? 28.130 7.320 -32.006 1.00 88.00 130 ARG A O 1
ATOM 1022 N N . ALA A 1 131 ? 27.669 8.638 -33.771 1.00 90.88 131 ALA A N 1
ATOM 1023 C CA . ALA A 1 131 ? 27.193 9.775 -32.991 1.00 90.88 131 ALA A CA 1
ATOM 1024 C C . ALA A 1 131 ? 25.959 9.398 -32.154 1.00 90.88 131 ALA A C 1
ATOM 1026 O O . ALA A 1 131 ? 25.962 9.627 -30.945 1.00 90.88 131 ALA A O 1
ATOM 1027 N N . ALA A 1 132 ? 24.965 8.738 -32.759 1.00 87.44 132 ALA A N 1
ATOM 1028 C CA . ALA A 1 132 ? 23.759 8.277 -32.070 1.00 87.44 132 ALA A CA 1
ATOM 1029 C C . ALA A 1 132 ? 24.069 7.299 -30.922 1.00 87.44 132 ALA A C 1
ATOM 1031 O O . ALA A 1 132 ? 23.559 7.469 -29.816 1.00 87.44 132 ALA A O 1
ATOM 1032 N N . LEU A 1 133 ? 24.962 6.327 -31.146 1.00 87.81 133 LEU A N 1
ATOM 1033 C CA . LEU A 1 133 ? 25.402 5.398 -30.099 1.00 87.81 133 LEU A CA 1
ATOM 1034 C C . LEU A 1 133 ? 26.141 6.121 -28.969 1.00 87.81 133 LEU A C 1
ATOM 1036 O O . LEU A 1 133 ? 25.872 5.875 -27.798 1.00 87.81 133 LEU A O 1
ATOM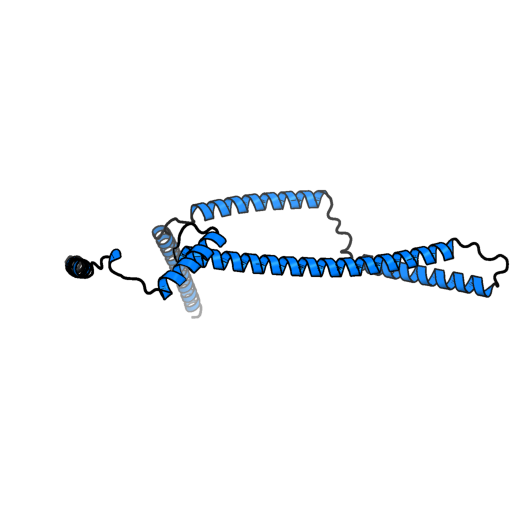 1040 N N . SER A 1 134 ? 27.041 7.049 -29.303 1.00 91.88 134 SER A N 1
ATOM 1041 C CA . SER A 1 134 ? 27.777 7.818 -28.295 1.00 91.88 134 SER A CA 1
ATOM 1042 C C . SER A 1 134 ? 26.864 8.713 -27.451 1.00 91.88 134 SER A C 1
ATOM 1044 O O . SER A 1 134 ? 27.102 8.866 -26.255 1.00 91.88 134 SER A O 1
ATOM 1046 N N . ALA A 1 135 ? 25.803 9.267 -28.047 1.00 92.56 135 ALA A N 1
ATOM 1047 C CA . ALA A 1 135 ? 24.796 10.041 -27.333 1.00 92.56 135 ALA A CA 1
ATOM 1048 C C . ALA A 1 135 ? 24.010 9.151 -26.360 1.00 92.56 135 ALA A C 1
ATOM 1050 O O . ALA A 1 135 ? 23.886 9.506 -25.192 1.00 92.56 135 ALA A O 1
ATOM 1051 N N . LYS A 1 136 ? 23.583 7.960 -26.802 1.00 88.69 136 LYS A N 1
ATOM 1052 C CA . LYS A 1 136 ? 22.880 6.993 -25.944 1.00 88.69 136 LYS A CA 1
ATOM 1053 C C . LYS A 1 136 ? 23.738 6.467 -24.796 1.00 88.69 136 LYS A C 1
ATOM 1055 O O . LYS A 1 136 ? 23.246 6.340 -23.684 1.00 88.69 136 LYS A O 1
ATOM 1060 N N . ILE A 1 137 ? 25.028 6.221 -25.024 1.00 91.62 137 ILE A N 1
ATOM 1061 C CA . ILE A 1 137 ? 25.960 5.843 -23.948 1.00 91.62 137 ILE A CA 1
ATOM 1062 C C . ILE A 1 137 ? 26.031 6.942 -22.881 1.00 91.62 137 ILE A C 1
ATOM 1064 O O . ILE A 1 137 ? 25.989 6.639 -21.693 1.00 91.62 137 ILE A O 1
ATOM 1068 N N . LYS A 1 138 ? 26.120 8.212 -23.292 1.00 95.38 138 LYS A N 1
ATOM 1069 C CA . LYS A 1 138 ? 26.157 9.344 -22.354 1.00 95.38 138 LYS A CA 1
ATOM 1070 C C . LYS A 1 138 ? 24.850 9.500 -21.579 1.00 95.38 138 LYS A C 1
ATOM 1072 O O . LYS A 1 138 ? 24.899 9.807 -20.395 1.00 95.38 138 LYS A O 1
ATOM 1077 N N . GLU A 1 139 ? 23.713 9.283 -22.235 1.00 93.00 139 GLU A N 1
ATOM 1078 C CA . GLU A 1 139 ? 22.389 9.282 -21.603 1.00 93.00 139 GLU A CA 1
ATOM 1079 C C . GLU A 1 139 ? 22.316 8.212 -20.505 1.00 93.00 139 GLU A C 1
ATOM 1081 O O . GLU A 1 139 ? 22.057 8.551 -19.356 1.00 93.00 139 GLU A O 1
ATOM 1086 N N . TYR A 1 140 ? 22.701 6.965 -20.803 1.00 90.19 140 TYR A N 1
ATOM 1087 C CA . TYR A 1 140 ? 22.729 5.893 -19.801 1.00 90.19 140 TYR A CA 1
ATOM 1088 C C . TYR A 1 140 ? 23.722 6.143 -18.661 1.00 90.19 140 TYR A C 1
ATOM 1090 O O . TYR A 1 140 ? 23.427 5.828 -17.514 1.00 90.19 140 TYR A O 1
ATOM 1098 N N . GLN A 1 141 ? 24.887 6.732 -18.940 1.00 94.19 141 GLN A N 1
ATOM 1099 C CA . GLN A 1 141 ? 25.833 7.119 -17.886 1.00 94.19 141 GLN A CA 1
ATOM 1100 C C . GLN A 1 141 ? 25.253 8.195 -16.959 1.00 94.19 141 GLN A C 1
ATOM 1102 O O . GLN A 1 141 ? 25.496 8.162 -15.753 1.00 94.19 141 GLN A O 1
ATOM 1107 N N . ALA A 1 142 ? 24.493 9.146 -17.508 1.00 95.75 142 ALA A N 1
ATOM 1108 C CA . ALA A 1 142 ? 23.817 10.171 -16.721 1.00 95.75 142 ALA A CA 1
ATOM 1109 C C . ALA A 1 142 ? 22.674 9.575 -15.883 1.00 95.75 142 ALA A C 1
ATOM 1111 O O . ALA A 1 142 ? 22.555 9.906 -14.705 1.00 95.75 142 ALA A O 1
ATOM 1112 N N . GLU A 1 143 ? 21.884 8.663 -16.455 1.00 92.75 143 GLU A N 1
ATOM 1113 C CA . GLU A 1 143 ? 20.843 7.921 -15.733 1.00 92.75 143 GLU A CA 1
ATOM 1114 C C . GLU A 1 143 ? 21.436 7.071 -14.605 1.00 92.75 143 GLU A C 1
ATOM 1116 O O . GLU A 1 143 ? 20.954 7.128 -13.478 1.00 92.75 143 GLU A O 1
ATOM 1121 N N . GLU A 1 144 ? 22.528 6.344 -14.859 1.00 92.50 144 GLU A N 1
ATOM 1122 C CA . GLU A 1 144 ? 23.224 5.557 -13.838 1.00 92.50 144 GLU A CA 1
ATOM 1123 C C . GLU A 1 144 ? 23.739 6.447 -12.699 1.00 92.50 144 GLU A C 1
ATOM 1125 O O . GLU A 1 144 ? 23.599 6.100 -11.525 1.00 92.50 144 GLU A O 1
ATOM 1130 N N . ALA A 1 145 ? 24.311 7.609 -13.025 1.00 93.62 145 ALA A N 1
ATOM 1131 C CA . ALA A 1 145 ? 24.749 8.578 -12.026 1.00 93.62 145 ALA A CA 1
ATOM 1132 C C . ALA A 1 145 ? 23.570 9.137 -11.209 1.00 93.62 145 ALA A C 1
ATOM 1134 O O . ALA A 1 145 ? 23.685 9.263 -9.990 1.00 93.62 145 ALA A O 1
ATOM 1135 N N . SER A 1 146 ? 22.434 9.419 -11.858 1.00 95.06 146 SER A N 1
ATOM 1136 C CA . SER A 1 146 ? 21.203 9.868 -11.196 1.00 95.06 146 SER A CA 1
ATOM 1137 C C . SER A 1 146 ? 20.665 8.799 -10.247 1.00 95.06 146 SER A C 1
ATOM 1139 O O . SER A 1 146 ? 20.468 9.076 -9.065 1.00 95.06 146 SER A O 1
ATOM 1141 N N . LEU A 1 147 ? 20.529 7.555 -10.715 1.00 89.06 147 LEU A N 1
ATOM 1142 C CA . LEU A 1 147 ? 20.068 6.427 -9.903 1.00 89.06 147 LEU A CA 1
ATOM 1143 C C . LEU A 1 147 ? 20.990 6.183 -8.705 1.00 89.06 147 LEU A C 1
ATOM 1145 O O . LEU A 1 147 ? 20.511 5.988 -7.592 1.00 89.06 147 LEU A O 1
ATOM 1149 N N . LYS A 1 148 ? 22.312 6.260 -8.898 1.00 88.81 148 LYS A N 1
ATOM 1150 C CA . LYS A 1 148 ? 23.287 6.163 -7.799 1.00 88.81 148 LYS A CA 1
ATOM 1151 C C . LYS A 1 148 ? 23.171 7.303 -6.787 1.00 88.81 148 LYS A C 1
ATOM 1153 O O . LYS A 1 148 ? 23.540 7.101 -5.637 1.00 88.81 148 LYS A O 1
ATOM 1158 N N . SER A 1 149 ? 22.697 8.479 -7.200 1.00 90.31 149 SER A N 1
ATOM 1159 C CA . SER A 1 149 ? 22.473 9.617 -6.298 1.00 90.31 149 SER A CA 1
ATOM 1160 C C . SER A 1 149 ? 21.153 9.526 -5.523 1.00 90.31 149 SER A C 1
ATOM 1162 O O . SER A 1 149 ? 21.081 10.005 -4.394 1.00 90.31 149 SER A O 1
ATOM 1164 N N . GLU A 1 150 ? 20.127 8.903 -6.111 1.00 90.75 150 GLU A N 1
ATOM 1165 C CA . GLU A 1 150 ? 18.835 8.645 -5.461 1.00 90.75 150 GLU A CA 1
ATOM 1166 C C . GLU A 1 150 ? 18.898 7.456 -4.500 1.00 90.75 150 GLU A C 1
ATOM 1168 O O . GLU A 1 150 ? 18.234 7.449 -3.460 1.00 90.75 150 GLU A O 1
ATOM 1173 N N . LEU A 1 151 ? 19.710 6.451 -4.835 1.00 81.00 151 LEU A N 1
ATOM 1174 C CA . LEU A 1 151 ? 20.022 5.357 -3.933 1.00 81.00 151 LEU A CA 1
ATOM 1175 C C . LEU A 1 151 ? 20.699 5.934 -2.680 1.00 81.00 151 LEU A C 1
ATOM 1177 O O . LEU A 1 151 ? 21.706 6.637 -2.794 1.00 81.00 151 LEU A O 1
ATOM 1181 N N . PRO A 1 152 ? 20.181 5.638 -1.471 1.00 80.12 152 PRO A N 1
ATOM 1182 C CA . PRO A 1 152 ? 20.884 5.964 -0.241 1.00 80.12 152 PRO A CA 1
ATOM 1183 C C . PRO A 1 152 ? 22.300 5.408 -0.357 1.00 80.12 152 PRO A C 1
ATOM 1185 O O . PRO A 1 152 ? 22.440 4.223 -0.667 1.00 80.12 152 PRO A O 1
ATOM 1188 N N . ALA A 1 153 ? 23.312 6.267 -0.158 1.00 77.81 153 ALA A N 1
ATOM 1189 C CA . ALA A 1 153 ? 24.724 5.896 -0.247 1.00 77.81 153 ALA A CA 1
ATOM 1190 C C . ALA A 1 153 ? 24.903 4.529 0.399 1.00 77.81 153 ALA A C 1
ATOM 1192 O O . ALA A 1 153 ? 24.548 4.427 1.576 1.00 77.81 153 ALA A O 1
ATOM 1193 N N . GLU A 1 154 ? 25.327 3.534 -0.404 1.00 67.06 154 GLU A N 1
ATOM 1194 C CA . GLU A 1 154 ? 25.302 2.100 -0.088 1.00 67.06 154 GLU A CA 1
ATOM 1195 C C . GLU A 1 154 ? 25.391 1.923 1.412 1.00 67.06 154 GLU A C 1
ATOM 1197 O O . GLU A 1 154 ? 26.459 2.102 2.006 1.00 67.06 154 GLU A O 1
ATOM 1202 N N . SER A 1 155 ? 24.233 1.723 2.045 1.00 61.56 155 SER A N 1
ATOM 1203 C CA . SER A 1 155 ? 24.193 1.598 3.482 1.00 61.56 155 SER A CA 1
ATOM 1204 C C . SER A 1 155 ? 24.965 0.327 3.756 1.00 61.56 155 SER A C 1
ATOM 1206 O O . SER A 1 155 ? 24.480 -0.782 3.548 1.00 61.56 155 SER A O 1
ATOM 1208 N N . SER A 1 156 ? 26.207 0.507 4.195 1.00 62.41 156 SER A N 1
ATOM 1209 C CA . SER A 1 156 ? 27.135 -0.521 4.636 1.00 62.41 156 SER A CA 1
ATOM 1210 C C . SER A 1 156 ? 26.650 -1.141 5.945 1.00 62.41 156 SER A C 1
ATOM 1212 O O . SER A 1 156 ? 27.444 -1.452 6.825 1.00 62.41 156 SER A O 1
ATOM 1214 N N . ALA A 1 157 ? 25.330 -1.310 6.079 1.00 67.75 157 ALA A N 1
ATOM 1215 C CA . ALA A 1 157 ? 24.696 -2.161 7.049 1.00 67.75 157 ALA A CA 1
ATOM 1216 C C . ALA A 1 157 ? 25.208 -3.566 6.758 1.00 67.75 157 ALA A C 1
ATOM 1218 O O . ALA A 1 157 ? 24.673 -4.319 5.941 1.00 67.75 157 ALA A O 1
ATOM 1219 N N . SER A 1 158 ? 26.319 -3.881 7.409 1.00 82.62 158 SER A N 1
ATOM 1220 C CA . SER A 1 158 ? 26.919 -5.191 7.375 1.00 82.62 158 SER A CA 1
ATOM 1221 C C . SER A 1 158 ? 25.868 -6.187 7.858 1.00 82.62 158 SER A C 1
ATOM 1223 O O . SER A 1 158 ? 25.001 -5.870 8.678 1.00 82.62 158 SER A O 1
ATOM 1225 N N . VAL A 1 159 ? 25.950 -7.434 7.399 1.00 86.12 159 VAL A N 1
ATOM 1226 C CA . VAL A 1 159 ? 25.090 -8.525 7.892 1.00 86.12 159 VAL A CA 1
ATOM 1227 C C . VAL A 1 159 ? 25.129 -8.603 9.431 1.00 86.12 159 VAL A C 1
ATOM 1229 O O . VAL A 1 159 ? 24.141 -8.965 10.073 1.00 86.12 159 VAL A O 1
ATOM 1232 N N . THR A 1 160 ? 26.242 -8.182 10.043 1.00 87.62 160 THR A N 1
ATOM 1233 C CA . THR A 1 160 ? 26.383 -8.032 11.496 1.00 87.62 160 THR A CA 1
ATOM 1234 C C . THR A 1 160 ? 25.466 -6.964 12.092 1.00 87.62 160 THR A C 1
ATOM 1236 O O . THR A 1 160 ? 24.895 -7.197 13.156 1.00 87.62 160 THR A O 1
ATOM 1239 N N . ASP A 1 161 ? 25.269 -5.833 11.419 1.00 89.88 161 ASP A N 1
ATOM 1240 C CA . ASP A 1 161 ? 24.428 -4.723 11.888 1.00 89.88 161 ASP A CA 1
ATOM 1241 C C . ASP A 1 161 ? 22.944 -5.080 11.800 1.00 89.88 161 ASP A C 1
ATOM 1243 O O . ASP A 1 161 ? 22.163 -4.791 12.706 1.00 89.88 161 ASP A O 1
ATOM 1247 N N . LEU A 1 162 ? 22.553 -5.826 10.765 1.00 88.56 162 LEU A N 1
ATOM 1248 C CA . LEU A 1 162 ? 21.211 -6.402 10.686 1.00 88.56 162 LEU A CA 1
ATOM 1249 C C . LEU A 1 162 ? 20.967 -7.417 11.809 1.00 88.56 162 LEU A C 1
ATOM 1251 O O . LEU A 1 162 ? 19.895 -7.432 12.420 1.00 88.56 162 LEU A O 1
ATOM 1255 N N . ALA A 1 163 ? 21.967 -8.240 12.138 1.00 92.88 163 ALA A N 1
ATOM 1256 C CA . ALA A 1 163 ? 21.860 -9.196 13.234 1.00 92.88 163 ALA A CA 1
ATOM 1257 C C . ALA A 1 163 ? 21.756 -8.505 14.606 1.00 92.88 163 ALA A C 1
ATOM 1259 O O . ALA A 1 163 ? 20.992 -8.963 15.465 1.00 92.88 163 ALA A O 1
ATOM 1260 N N . THR A 1 164 ? 22.487 -7.407 14.833 1.00 93.81 164 THR A N 1
ATOM 1261 C CA . THR A 1 164 ? 22.375 -6.627 16.076 1.00 93.81 164 THR A CA 1
ATOM 1262 C C . THR A 1 164 ? 21.027 -5.916 16.164 1.00 93.81 164 THR A C 1
ATOM 1264 O O . THR A 1 164 ? 20.373 -6.019 17.204 1.00 93.81 164 THR A O 1
ATOM 1267 N N . LEU A 1 165 ? 20.546 -5.304 15.078 1.00 93.31 165 LEU A N 1
ATOM 1268 C CA . LEU A 1 165 ? 19.211 -4.701 15.009 1.00 93.31 165 LEU A CA 1
ATOM 1269 C C . LEU A 1 165 ? 18.113 -5.727 15.286 1.00 93.31 165 LEU A C 1
ATOM 1271 O O . LEU A 1 165 ? 17.241 -5.490 16.117 1.00 93.31 165 LEU A O 1
ATOM 1275 N N . HIS A 1 166 ? 18.183 -6.910 14.681 1.00 95.12 166 HIS A N 1
ATOM 1276 C CA . HIS A 1 166 ? 17.203 -7.965 14.919 1.00 95.12 166 HIS A CA 1
ATOM 1277 C C . HIS A 1 166 ? 17.214 -8.463 16.376 1.00 95.12 166 HIS A C 1
ATOM 1279 O O . HIS A 1 166 ? 16.153 -8.686 16.965 1.00 95.12 166 HIS A O 1
ATOM 1285 N N . LYS A 1 167 ? 18.393 -8.574 17.011 1.00 95.75 167 LYS A N 1
ATOM 1286 C CA . LYS A 1 167 ? 18.485 -8.858 18.456 1.00 95.75 167 LYS A CA 1
ATOM 1287 C C . LYS A 1 167 ? 17.833 -7.754 19.293 1.00 95.75 167 LYS A C 1
ATOM 1289 O O . LYS A 1 167 ? 17.116 -8.070 20.242 1.00 95.75 167 LYS A O 1
ATOM 1294 N N . GLN A 1 168 ? 18.041 -6.485 18.941 1.00 95.56 168 GLN A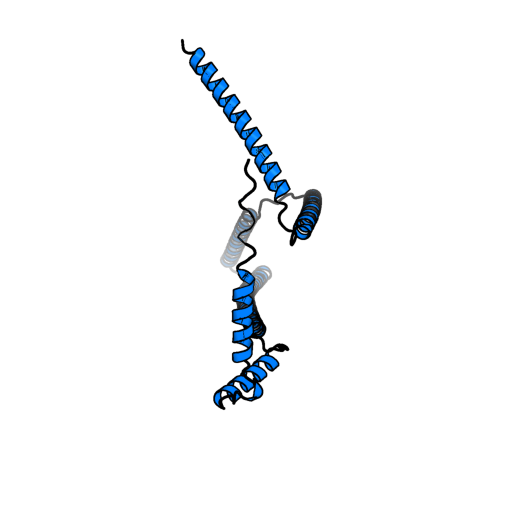 N 1
ATOM 1295 C CA . GLN A 1 168 ? 17.419 -5.351 19.632 1.00 95.56 168 GLN A CA 1
ATOM 1296 C C . GLN A 1 168 ? 15.896 -5.334 19.464 1.00 95.56 168 GLN A C 1
ATOM 1298 O O . GLN A 1 168 ? 15.188 -5.107 20.443 1.00 95.56 168 GLN A O 1
ATOM 1303 N N . VAL A 1 169 ? 15.387 -5.610 18.260 1.00 96.12 169 VAL A N 1
ATOM 1304 C CA . VAL A 1 169 ? 13.945 -5.715 17.989 1.00 96.12 169 VAL A CA 1
ATOM 1305 C C . VAL A 1 169 ? 13.334 -6.822 18.843 1.00 96.12 169 VAL A C 1
ATOM 1307 O O . VAL A 1 169 ? 12.428 -6.547 19.622 1.00 96.12 169 VAL A O 1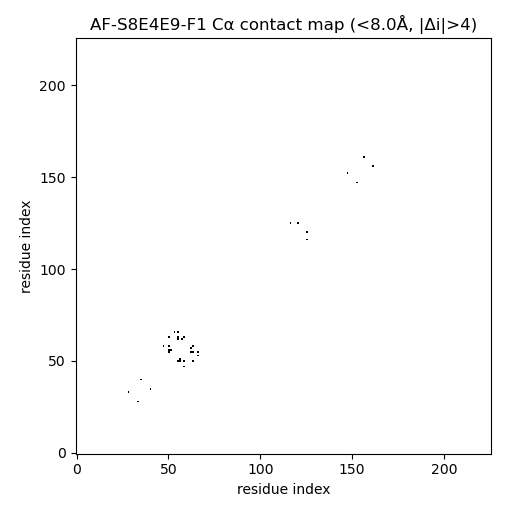
ATOM 1310 N N . ARG A 1 170 ? 13.916 -8.030 18.838 1.00 97.12 170 ARG A N 1
ATOM 1311 C CA . ARG A 1 170 ? 13.442 -9.135 19.689 1.00 97.12 170 ARG A CA 1
ATOM 1312 C C . ARG A 1 170 ? 13.472 -8.802 21.180 1.00 97.12 170 ARG A C 1
ATOM 1314 O O . ARG A 1 170 ? 12.582 -9.221 21.917 1.00 97.12 170 ARG A O 1
ATOM 1321 N N . ALA A 1 171 ? 14.493 -8.083 21.645 1.00 96.94 171 ALA A N 1
ATOM 1322 C CA . ALA A 1 171 ? 14.564 -7.644 23.036 1.00 96.94 171 ALA A CA 1
ATOM 1323 C C . ALA A 1 171 ? 13.438 -6.650 23.371 1.00 96.94 171 ALA A C 1
ATOM 1325 O O . ALA A 1 171 ? 12.784 -6.793 24.403 1.00 96.94 171 ALA A O 1
ATOM 1326 N N . LYS A 1 172 ? 13.165 -5.682 22.487 1.00 96.88 172 LYS A N 1
ATOM 1327 C CA . LYS A 1 172 ? 12.065 -4.719 22.652 1.00 96.88 172 LYS A CA 1
ATOM 1328 C C . LYS A 1 172 ? 10.694 -5.389 22.589 1.00 96.88 172 LYS A C 1
ATOM 1330 O O . LYS A 1 172 ? 9.834 -5.048 23.396 1.00 96.88 172 LYS A O 1
ATOM 1335 N N . ASP A 1 173 ? 10.510 -6.368 21.711 1.00 96.56 173 ASP A N 1
ATOM 1336 C CA . ASP A 1 173 ? 9.258 -7.117 21.606 1.00 96.56 173 ASP A CA 1
ATOM 1337 C C . ASP A 1 173 ? 8.952 -7.883 22.891 1.00 96.56 173 ASP A C 1
ATOM 1339 O O . ASP A 1 173 ? 7.827 -7.816 23.376 1.00 96.56 173 ASP A O 1
ATOM 1343 N N . LYS A 1 174 ? 9.956 -8.522 23.510 1.00 97.25 174 LYS A N 1
ATOM 1344 C CA . LYS A 1 174 ? 9.795 -9.161 24.829 1.00 97.25 174 LYS A CA 1
ATOM 1345 C C . LYS A 1 174 ? 9.358 -8.168 25.908 1.00 97.25 174 LYS A C 1
ATOM 1347 O O . LYS A 1 174 ? 8.441 -8.440 26.673 1.00 97.25 174 LYS A O 1
ATOM 1352 N N . VAL A 1 175 ? 9.967 -6.982 25.944 1.00 96.62 175 VAL A N 1
ATOM 1353 C CA . VAL A 1 175 ? 9.564 -5.935 26.897 1.00 96.62 175 VAL A CA 1
ATOM 1354 C C . VAL A 1 175 ? 8.131 -5.465 26.625 1.00 96.62 175 VAL A C 1
ATOM 1356 O O . VAL A 1 175 ? 7.372 -5.205 27.559 1.00 96.62 175 VAL A O 1
ATOM 1359 N N . LEU A 1 176 ? 7.732 -5.352 25.356 1.00 94.62 176 LEU A N 1
ATOM 1360 C CA . LEU A 1 176 ? 6.372 -4.965 24.987 1.00 94.62 176 LEU A CA 1
ATOM 1361 C C . LEU A 1 176 ? 5.346 -6.039 25.343 1.00 94.62 176 LEU A C 1
ATOM 1363 O O . LEU A 1 176 ? 4.270 -5.686 25.821 1.00 94.62 176 LEU A O 1
ATOM 1367 N N . THR A 1 177 ? 5.651 -7.322 25.148 1.00 96.19 177 THR A N 1
ATOM 1368 C CA . THR A 1 177 ? 4.742 -8.408 25.533 1.00 96.19 177 THR A CA 1
ATOM 1369 C C . THR A 1 177 ? 4.567 -8.469 27.046 1.00 96.19 177 THR A C 1
ATOM 1371 O O . THR A 1 177 ? 3.433 -8.555 27.506 1.00 96.19 177 THR A O 1
ATOM 1374 N N . GLU A 1 178 ? 5.637 -8.312 27.829 1.00 95.88 178 GLU A N 1
ATOM 1375 C CA . GLU A 1 178 ? 5.554 -8.221 29.293 1.00 95.88 178 GLU A CA 1
ATOM 1376 C C . GLU A 1 178 ? 4.720 -7.020 29.753 1.00 95.88 178 GLU A C 1
ATOM 1378 O O . GLU A 1 178 ? 3.855 -7.154 30.618 1.00 95.88 178 GLU A O 1
ATOM 1383 N N . LYS A 1 179 ? 4.937 -5.837 29.162 1.00 95.75 179 LYS A N 1
ATOM 1384 C CA . LYS A 1 179 ? 4.143 -4.640 29.482 1.00 95.75 179 LYS A CA 1
ATOM 1385 C C . LYS A 1 179 ? 2.674 -4.817 29.113 1.00 95.75 179 LYS A C 1
ATOM 1387 O O . LYS A 1 179 ? 1.814 -4.453 29.908 1.00 95.75 179 LYS A O 1
ATOM 1392 N N . ARG A 1 180 ? 2.376 -5.399 27.948 1.00 93.12 180 ARG A N 1
ATOM 1393 C CA . ARG A 1 180 ? 1.001 -5.717 27.535 1.00 93.12 180 ARG A CA 1
ATOM 1394 C C . ARG A 1 180 ? 0.355 -6.731 28.470 1.00 93.12 180 ARG A C 1
ATOM 1396 O O . ARG A 1 180 ? -0.784 -6.517 28.854 1.00 93.12 180 ARG A O 1
ATOM 1403 N N . ALA A 1 181 ? 1.080 -7.767 28.890 1.00 92.19 181 ALA A N 1
ATOM 1404 C CA . ALA A 1 181 ? 0.589 -8.743 29.859 1.00 92.19 181 ALA A CA 1
ATOM 1405 C C . ALA A 1 181 ? 0.291 -8.093 31.217 1.00 92.19 181 ALA A C 1
ATOM 1407 O O . ALA A 1 181 ? -0.752 -8.361 31.801 1.00 92.19 181 ALA A O 1
ATOM 1408 N N . ARG A 1 182 ? 1.152 -7.178 31.688 1.00 90.62 182 ARG A N 1
ATOM 1409 C CA . ARG A 1 182 ? 0.874 -6.384 32.895 1.00 90.62 182 ARG A CA 1
ATOM 1410 C C . ARG A 1 182 ? -0.381 -5.537 32.723 1.00 90.62 182 ARG A C 1
ATOM 1412 O O . ARG A 1 182 ? -1.250 -5.592 33.576 1.00 90.62 182 ARG A O 1
ATOM 1419 N N . VAL A 1 183 ? -0.502 -4.787 31.627 1.00 87.00 183 VAL A N 1
ATOM 1420 C CA . VAL A 1 183 ? -1.690 -3.955 31.363 1.00 87.00 183 VAL A CA 1
ATOM 1421 C C . VAL A 1 183 ? -2.956 -4.808 31.285 1.00 87.00 183 VAL A C 1
ATOM 1423 O O . VAL A 1 183 ? -3.948 -4.449 31.906 1.00 87.00 183 VAL A O 1
ATOM 1426 N N . ALA A 1 184 ? -2.915 -5.946 30.593 1.00 87.25 184 ALA A N 1
ATOM 1427 C CA . ALA A 1 184 ? -4.031 -6.885 30.516 1.00 87.25 184 ALA A CA 1
ATOM 1428 C C . ALA A 1 184 ? -4.401 -7.445 31.897 1.00 87.25 184 ALA A C 1
ATOM 1430 O O . ALA A 1 184 ? -5.578 -7.509 32.227 1.00 87.25 184 ALA A O 1
ATOM 1431 N N . ALA A 1 185 ? -3.412 -7.757 32.741 1.00 85.12 185 ALA A N 1
ATOM 1432 C CA . ALA A 1 185 ? -3.652 -8.176 34.119 1.00 85.12 185 ALA A CA 1
ATOM 1433 C C . ALA A 1 185 ? -4.319 -7.088 34.975 1.00 85.12 185 ALA A C 1
ATOM 1435 O O . ALA A 1 185 ? -4.899 -7.433 35.993 1.00 85.12 185 ALA A O 1
ATOM 1436 N N . PHE A 1 186 ? -4.252 -5.809 34.584 1.00 82.12 186 PHE A N 1
ATOM 1437 C CA . PHE A 1 186 ? -4.954 -4.699 35.242 1.00 82.12 186 PHE A CA 1
ATOM 1438 C C . PHE A 1 186 ? -6.248 -4.274 34.528 1.00 82.12 186 PHE A C 1
ATOM 1440 O O . PHE A 1 186 ? -7.041 -3.537 35.115 1.00 82.12 186 PHE A O 1
ATOM 1447 N N . GLN A 1 187 ? -6.497 -4.722 33.292 1.00 78.81 187 GLN A N 1
ATOM 1448 C CA . GLN A 1 187 ? -7.756 -4.461 32.593 1.00 78.81 187 GLN A CA 1
ATOM 1449 C C . GLN A 1 187 ? -8.887 -5.221 33.295 1.00 78.81 187 GLN A C 1
ATOM 1451 O O . GLN A 1 187 ? -8.964 -6.442 33.234 1.00 78.81 187 GLN A O 1
ATOM 1456 N N . GLY A 1 188 ? -9.755 -4.479 33.988 1.00 75.56 188 GLY A N 1
ATOM 1457 C CA . GLY A 1 188 ? -10.899 -5.020 34.729 1.00 75.56 188 GLY A CA 1
ATOM 1458 C C . GLY A 1 188 ? -10.746 -5.016 36.253 1.00 75.56 188 GLY A C 1
ATOM 1459 O O . GLY A 1 188 ? -11.739 -5.214 36.949 1.00 75.56 188 GLY A O 1
ATOM 1460 N N . LEU A 1 189 ? -9.556 -4.728 36.800 1.00 71.94 189 LEU A N 1
ATOM 1461 C CA . LEU A 1 189 ? -9.430 -4.459 38.236 1.00 71.94 189 LEU A CA 1
ATOM 1462 C C . LEU A 1 189 ? -9.927 -3.051 38.565 1.00 71.94 189 LEU A C 1
ATOM 1464 O O . LEU A 1 189 ? -9.643 -2.087 37.853 1.00 71.94 189 LEU A O 1
ATOM 1468 N N . GLN A 1 190 ? -10.641 -2.931 39.685 1.00 72.31 190 GLN A N 1
ATOM 1469 C CA . GLN A 1 190 ? -11.004 -1.629 40.234 1.00 72.31 190 GLN A CA 1
ATOM 1470 C C . GLN A 1 190 ? -9.719 -0.829 40.519 1.00 72.31 190 GLN A C 1
A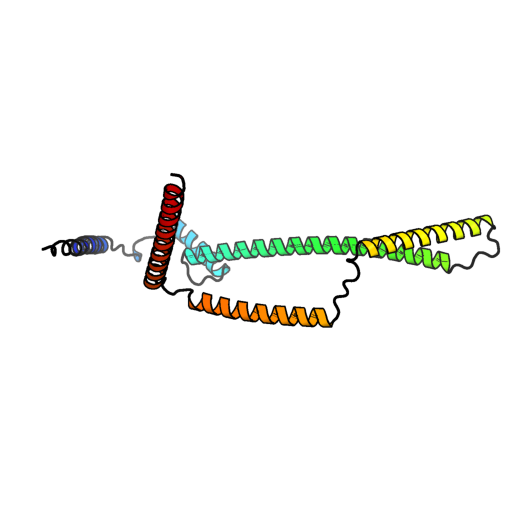TOM 1472 O O . GLN A 1 190 ? -8.764 -1.390 41.070 1.00 72.31 190 GLN A O 1
ATOM 1477 N N . PRO A 1 191 ? -9.660 0.462 40.150 1.00 72.62 191 PRO A N 1
ATOM 1478 C CA . PRO A 1 191 ? -8.485 1.288 40.392 1.00 72.62 191 PRO A CA 1
ATOM 1479 C C . PRO A 1 191 ? -8.139 1.278 41.884 1.00 72.62 191 PRO A C 1
ATOM 1481 O O . PRO A 1 191 ? -9.000 1.513 42.733 1.00 72.62 191 PRO A O 1
ATOM 1484 N N . ASN A 1 192 ? -6.876 0.995 42.218 1.00 78.69 192 ASN A N 1
ATOM 1485 C CA . ASN A 1 192 ? -6.431 0.926 43.607 1.00 78.69 192 ASN A CA 1
ATOM 1486 C C . ASN A 1 192 ? -6.331 2.342 44.201 1.00 78.69 192 ASN A C 1
ATOM 1488 O O . ASN A 1 192 ? -5.284 2.991 44.162 1.00 78.69 192 ASN A O 1
ATOM 1492 N N . LEU A 1 193 ? -7.454 2.826 44.736 1.00 80.25 193 LEU A N 1
ATOM 1493 C CA . LEU A 1 193 ? -7.591 4.163 45.317 1.00 80.25 193 LEU A CA 1
ATOM 1494 C C . LEU A 1 193 ? -6.633 4.398 46.492 1.00 80.25 193 LEU A C 1
ATOM 1496 O O . LEU A 1 193 ? -6.225 5.535 46.717 1.00 80.25 193 LEU A O 1
ATOM 1500 N N . GLU A 1 194 ? -6.250 3.351 47.226 1.00 82.56 194 GLU A N 1
ATOM 1501 C CA . GLU A 1 194 ? -5.312 3.468 48.347 1.00 82.56 194 GLU A CA 1
ATOM 1502 C C . GLU A 1 194 ? -3.879 3.717 47.869 1.00 82.56 194 GLU A C 1
ATOM 1504 O O . GLU A 1 194 ? -3.182 4.555 48.443 1.00 82.56 194 GLU A O 1
ATOM 1509 N N . LEU A 1 195 ? -3.465 3.082 46.765 1.00 84.50 195 LEU A N 1
ATOM 1510 C CA . LEU A 1 195 ? -2.178 3.371 46.129 1.00 84.50 195 LEU A CA 1
ATOM 1511 C C . LEU A 1 195 ? -2.134 4.818 45.621 1.00 84.50 195 LEU A C 1
ATOM 1513 O O . LEU A 1 195 ? -1.200 5.551 45.936 1.00 84.50 195 LEU A O 1
ATOM 1517 N N . ALA A 1 196 ? -3.186 5.262 44.927 1.00 82.38 196 ALA A N 1
ATOM 1518 C CA . ALA A 1 196 ? -3.287 6.640 44.444 1.00 82.38 196 ALA A CA 1
ATOM 1519 C C . ALA A 1 196 ? -3.281 7.664 45.597 1.00 82.38 196 ALA A C 1
ATOM 1521 O O . ALA A 1 196 ? -2.648 8.715 45.507 1.00 82.38 196 ALA A O 1
ATOM 1522 N N . ARG A 1 197 ? -3.948 7.355 46.719 1.00 89.81 197 ARG A N 1
ATOM 1523 C CA . ARG A 1 197 ? -3.911 8.183 47.938 1.00 89.81 197 ARG A CA 1
ATOM 1524 C C . ARG A 1 197 ? -2.517 8.235 48.552 1.00 89.81 197 ARG A C 1
ATOM 1526 O O . ARG A 1 197 ? -2.119 9.300 49.019 1.00 89.81 197 ARG A O 1
ATOM 1533 N N . HIS A 1 198 ? -1.798 7.115 48.576 1.00 94.62 198 HIS A N 1
ATOM 1534 C CA . HIS A 1 198 ? -0.429 7.064 49.076 1.00 94.62 198 HIS A CA 1
ATOM 1535 C C . HIS A 1 198 ? 0.509 7.905 48.202 1.00 94.62 198 HIS A C 1
ATOM 1537 O O . HIS A 1 198 ? 1.172 8.794 48.728 1.00 94.62 198 HIS A O 1
ATOM 1543 N N . GLU A 1 199 ? 0.508 7.698 46.881 1.00 91.69 199 GLU A N 1
ATOM 1544 C CA . GLU A 1 199 ? 1.320 8.484 45.938 1.00 91.69 199 GLU A CA 1
ATOM 1545 C C . GLU A 1 199 ? 1.016 9.985 46.033 1.00 91.69 199 GLU A C 1
ATOM 1547 O O . GLU A 1 199 ? 1.931 10.807 46.060 1.00 91.69 199 GLU A O 1
ATOM 1552 N N . LEU A 1 200 ? -0.259 10.358 46.188 1.00 92.94 200 LEU A N 1
ATOM 1553 C CA . LEU A 1 200 ? -0.664 11.752 46.372 1.00 92.94 200 LEU A CA 1
ATOM 1554 C C . LEU A 1 200 ? -0.155 12.352 47.692 1.00 92.94 200 LEU A C 1
ATOM 1556 O O . LEU A 1 200 ? 0.203 13.530 47.729 1.00 92.94 200 LEU A O 1
ATOM 1560 N N . ARG A 1 201 ? -0.105 11.571 48.780 1.00 95.38 201 ARG A N 1
ATOM 1561 C CA . ARG A 1 201 ? 0.518 12.012 50.042 1.00 95.38 201 ARG A CA 1
ATOM 1562 C C . ARG A 1 201 ? 2.021 12.210 49.864 1.00 95.38 201 ARG A C 1
ATOM 1564 O O . ARG A 1 201 ? 2.519 13.269 50.224 1.00 95.38 201 ARG A O 1
ATOM 1571 N N . THR A 1 202 ? 2.711 11.257 49.236 1.00 96.06 202 THR A N 1
ATOM 1572 C CA . THR A 1 202 ? 4.154 11.358 48.965 1.00 96.06 202 THR A CA 1
ATOM 1573 C C . THR A 1 202 ? 4.484 12.592 48.123 1.00 96.06 202 THR A C 1
ATOM 1575 O O . THR A 1 202 ? 5.363 13.367 48.494 1.00 96.06 202 THR A O 1
ATOM 1578 N N . ALA A 1 203 ? 3.723 12.844 47.054 1.00 94.19 203 ALA A N 1
ATOM 1579 C CA . ALA A 1 203 ? 3.900 14.023 46.209 1.00 94.19 203 ALA A CA 1
ATOM 1580 C C . ALA A 1 203 ? 3.673 15.341 46.976 1.00 94.19 203 ALA A C 1
ATOM 1582 O O . ALA A 1 203 ? 4.399 16.315 46.769 1.00 94.19 203 ALA A O 1
ATOM 1583 N N . ARG A 1 204 ? 2.701 15.384 47.899 1.00 95.69 204 ARG A N 1
ATOM 1584 C CA . ARG A 1 204 ? 2.475 16.550 48.774 1.00 95.69 204 ARG A CA 1
ATOM 1585 C C . ARG A 1 204 ? 3.627 16.779 49.747 1.00 95.69 204 ARG A C 1
ATOM 1587 O O . ARG A 1 204 ? 4.027 17.926 49.941 1.00 95.69 204 ARG A O 1
ATOM 1594 N N . ASP A 1 205 ? 4.169 15.717 50.332 1.00 97.38 205 ASP A N 1
ATOM 1595 C CA . ASP A 1 205 ? 5.310 15.815 51.244 1.00 97.38 205 ASP A CA 1
ATOM 1596 C C . ASP A 1 205 ? 6.561 16.323 50.512 1.00 97.38 205 ASP A C 1
ATOM 1598 O O . ASP A 1 205 ? 7.295 17.167 51.031 1.00 97.38 205 ASP A O 1
ATOM 1602 N N . GLU A 1 206 ? 6.798 15.858 49.283 1.00 97.06 206 GLU A N 1
ATOM 1603 C CA . GLU A 1 206 ? 7.874 16.356 48.418 1.00 97.06 206 GLU A CA 1
ATOM 1604 C C . GLU A 1 206 ? 7.680 17.826 48.042 1.00 97.06 206 GLU A C 1
ATOM 1606 O O . GLU A 1 206 ? 8.610 18.627 48.172 1.00 97.06 206 GLU A O 1
ATOM 1611 N N . GLN A 1 207 ? 6.463 18.213 47.656 1.00 96.50 207 GLN A N 1
ATOM 1612 C CA . GLN A 1 207 ? 6.126 19.605 47.372 1.00 96.50 207 GLN A CA 1
ATOM 1613 C C . GLN A 1 207 ? 6.376 20.503 48.593 1.00 96.50 207 GLN A C 1
ATOM 1615 O O . GLN A 1 207 ? 6.959 21.577 48.455 1.00 96.50 207 GLN A O 1
ATOM 1620 N N . MET A 1 208 ? 5.992 20.059 49.792 1.00 97.69 208 MET A N 1
ATOM 1621 C CA . MET A 1 208 ? 6.219 20.806 51.031 1.00 97.69 208 MET A CA 1
ATOM 1622 C C . MET A 1 208 ? 7.715 20.999 51.312 1.00 97.69 208 MET A C 1
ATOM 1624 O O . MET A 1 208 ? 8.141 22.099 51.659 1.00 97.69 208 MET A O 1
ATOM 1628 N N . LYS A 1 209 ? 8.537 19.961 51.102 1.00 97.56 209 LYS A N 1
ATOM 1629 C CA . LYS A 1 209 ? 10.002 20.063 51.226 1.00 97.56 209 LYS A CA 1
ATOM 1630 C C . LYS A 1 209 ? 10.580 21.088 50.250 1.00 97.56 209 LYS A C 1
ATOM 1632 O O . LYS A 1 209 ? 11.440 21.874 50.641 1.00 97.56 209 LYS A O 1
ATOM 1637 N N . LEU A 1 210 ? 10.104 21.107 49.003 1.00 97.56 210 LEU A N 1
ATOM 1638 C CA . LEU A 1 210 ? 10.533 22.086 47.998 1.00 97.56 210 LEU A CA 1
ATOM 1639 C C . LEU A 1 210 ? 10.123 23.516 48.371 1.00 97.56 210 LEU A C 1
ATOM 1641 O O . LEU A 1 210 ? 10.922 24.435 48.198 1.00 97.56 210 LEU A O 1
ATOM 1645 N N . ILE A 1 211 ? 8.920 23.709 48.922 1.00 97.12 211 ILE A N 1
ATOM 1646 C C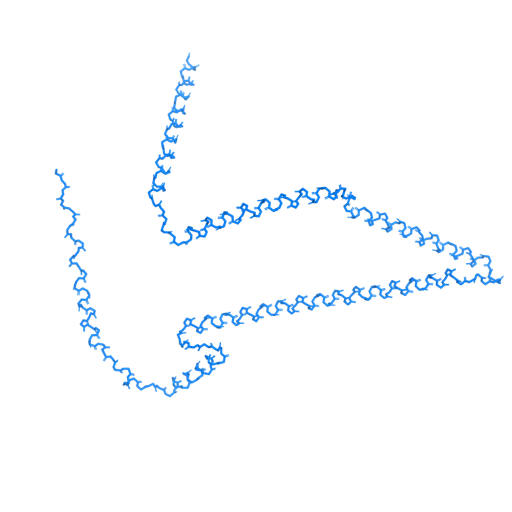A . ILE A 1 211 ? 8.455 25.014 49.419 1.00 97.12 211 ILE A CA 1
ATOM 1647 C C . ILE A 1 211 ? 9.349 25.502 50.562 1.00 97.12 211 ILE A C 1
ATOM 1649 O O . ILE A 1 211 ? 9.869 26.610 50.486 1.00 97.12 211 ILE A O 1
ATOM 1653 N N . GLN A 1 212 ? 9.623 24.658 51.559 1.00 97.38 212 GLN A N 1
ATOM 1654 C CA . GLN A 1 212 ? 10.519 25.012 52.667 1.00 97.38 212 GLN A CA 1
ATOM 1655 C C . GLN A 1 212 ? 11.932 25.355 52.180 1.00 97.38 212 GLN A C 1
ATOM 1657 O O . GLN A 1 212 ? 12.585 26.254 52.708 1.00 97.38 212 GLN A O 1
ATOM 1662 N N . LEU A 1 213 ? 12.432 24.636 51.172 1.00 97.31 213 LEU A N 1
ATOM 1663 C CA . LEU A 1 213 ? 13.746 24.899 50.589 1.00 97.31 213 LEU A CA 1
ATOM 1664 C C . LEU A 1 213 ? 13.756 26.241 49.844 1.00 97.31 213 LEU A C 1
ATOM 1666 O O .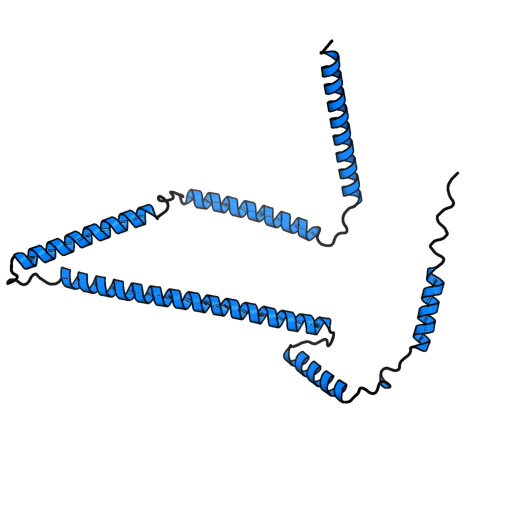 LEU A 1 213 ? 14.705 27.011 49.992 1.00 97.31 213 LEU A O 1
ATOM 1670 N N . ARG A 1 214 ? 12.680 26.555 49.113 1.00 96.94 214 ARG A N 1
ATOM 1671 C CA . ARG A 1 214 ? 12.476 27.858 48.470 1.00 96.94 214 ARG A CA 1
ATOM 1672 C C . ARG A 1 214 ? 12.439 28.994 49.492 1.00 96.94 214 ARG A C 1
ATOM 1674 O O . ARG A 1 214 ? 13.131 29.984 49.292 1.00 96.94 214 ARG A O 1
ATOM 1681 N N . GLU A 1 215 ? 11.669 28.856 50.567 1.00 97.25 215 GLU A N 1
ATOM 1682 C CA . GLU A 1 215 ? 11.569 29.866 51.631 1.00 97.25 215 GLU A CA 1
ATOM 1683 C C . GLU A 1 215 ? 12.934 30.126 52.275 1.00 97.25 215 GLU A C 1
ATOM 1685 O O . GLU A 1 215 ? 13.384 31.266 52.316 1.00 97.25 215 GLU A O 1
ATOM 1690 N N . ARG A 1 216 ? 13.675 29.068 52.636 1.00 96.62 216 ARG A N 1
ATOM 1691 C CA . ARG A 1 216 ? 15.038 29.200 53.184 1.00 96.62 216 ARG A CA 1
ATOM 1692 C C . ARG A 1 216 ? 16.008 29.902 52.234 1.00 96.62 216 ARG A C 1
ATOM 1694 O O . ARG A 1 216 ? 16.907 30.606 52.692 1.00 96.62 216 ARG A O 1
ATOM 1701 N N . LEU A 1 217 ? 15.889 29.671 50.926 1.00 96.06 217 LEU A N 1
ATOM 1702 C CA . LEU A 1 217 ? 16.711 30.364 49.931 1.00 96.06 217 LEU A CA 1
ATOM 1703 C C . LEU A 1 217 ? 16.343 31.847 49.842 1.00 96.06 217 LEU A C 1
ATOM 1705 O O . LEU A 1 217 ? 17.245 32.682 49.825 1.00 96.06 217 LEU A O 1
ATOM 1709 N N . LEU A 1 218 ? 15.048 32.173 49.831 1.00 95.62 218 LEU A N 1
ATOM 1710 C CA . LEU A 1 218 ? 14.567 33.556 49.818 1.00 95.62 218 LEU A CA 1
ATOM 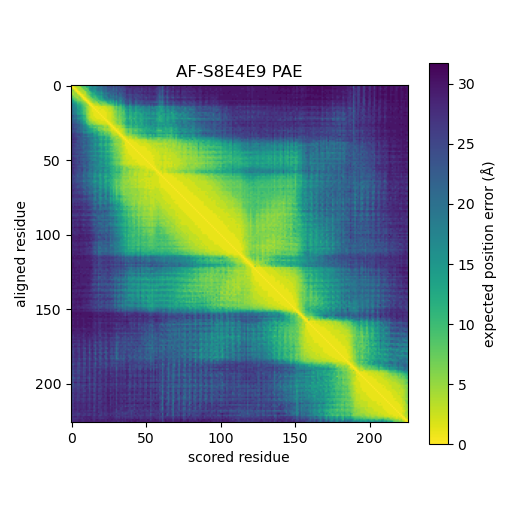1711 C C . LEU A 1 218 ? 14.999 34.321 51.077 1.00 95.62 218 LEU A C 1
ATOM 1713 O O . LEU A 1 218 ? 15.503 35.434 50.949 1.00 95.62 218 LEU A O 1
ATOM 1717 N N . ASP A 1 219 ? 14.908 33.707 52.259 1.00 95.44 219 ASP A N 1
ATOM 1718 C CA . ASP A 1 219 ? 15.378 34.300 53.519 1.00 95.44 219 ASP A CA 1
ATOM 1719 C C . ASP A 1 219 ? 16.884 34.592 53.483 1.00 95.44 219 ASP A C 1
ATOM 1721 O O . ASP A 1 219 ? 17.323 35.686 53.844 1.00 95.44 219 ASP A O 1
ATOM 1725 N N . ARG A 1 220 ? 17.693 33.641 52.987 1.00 94.88 220 ARG A N 1
ATOM 1726 C CA . ARG A 1 220 ? 19.144 33.838 52.822 1.00 94.88 220 ARG A CA 1
ATOM 1727 C C . ARG A 1 220 ? 19.455 34.986 51.868 1.00 94.88 220 ARG A C 1
ATOM 1729 O O . ARG A 1 220 ? 20.328 35.796 52.169 1.00 94.88 220 ARG A O 1
ATOM 1736 N N . MET A 1 221 ? 18.738 35.076 50.748 1.00 93.50 221 MET A N 1
ATOM 1737 C CA . MET A 1 221 ? 18.902 36.173 49.793 1.00 93.50 221 MET A CA 1
ATOM 1738 C C . MET A 1 221 ? 18.515 37.523 50.406 1.00 93.50 221 MET A C 1
ATOM 1740 O O . MET A 1 221 ? 19.248 38.486 50.223 1.00 93.50 221 MET A O 1
ATOM 1744 N N . ALA A 1 222 ? 17.423 37.594 51.172 1.00 93.19 222 ALA A N 1
ATOM 1745 C CA . ALA A 1 222 ? 17.007 38.821 51.849 1.00 93.19 222 ALA A CA 1
ATOM 1746 C C . ALA A 1 222 ? 18.018 39.267 52.923 1.00 93.19 222 ALA A C 1
ATOM 1748 O O . ALA A 1 222 ? 18.348 40.448 53.003 1.00 93.19 222 ALA A O 1
ATOM 1749 N N . SER A 1 223 ? 18.566 38.327 53.703 1.00 89.69 223 SER A N 1
ATOM 1750 C CA . SER A 1 223 ? 19.566 38.624 54.742 1.00 89.69 223 SER A CA 1
ATOM 1751 C C . SER A 1 223 ? 20.932 39.069 54.205 1.00 89.69 223 SER A C 1
ATOM 1753 O O . SER A 1 223 ? 21.669 39.738 54.918 1.00 89.69 223 SER A O 1
ATOM 1755 N N . GLY A 1 224 ? 21.282 38.708 52.965 1.00 83.56 224 GLY A N 1
ATOM 1756 C CA . GLY A 1 224 ? 22.566 39.055 52.343 1.00 83.56 224 GLY A CA 1
ATOM 1757 C C . GLY A 1 224 ? 22.593 40.409 51.623 1.00 83.56 224 GLY A C 1
ATOM 1758 O O . GLY A 1 224 ? 23.618 40.748 51.039 1.00 83.56 224 GLY A O 1
ATOM 1759 N N . VAL A 1 225 ? 21.476 41.147 51.611 1.00 69.69 225 VAL A N 1
ATOM 1760 C CA . VAL A 1 225 ? 21.312 42.448 50.924 1.00 69.69 225 VAL A CA 1
ATOM 1761 C C . VAL A 1 225 ? 21.254 43.627 51.924 1.00 69.69 225 VAL A C 1
ATOM 1763 O O . VAL A 1 225 ? 21.014 44.764 51.527 1.00 69.69 225 VAL A O 1
ATOM 1766 N N . SER A 1 226 ? 21.499 43.384 53.220 1.00 46.22 226 SER A N 1
ATOM 1767 C CA . SER A 1 226 ? 21.795 44.428 54.227 1.00 46.22 226 SER A CA 1
ATOM 1768 C C . SER A 1 226 ? 23.297 44.592 54.415 1.00 46.22 226 SER A C 1
ATOM 1770 O O . SER A 1 226 ? 23.727 45.748 54.614 1.00 46.22 226 SER A O 1
#

Sequence (226 aa):
MTSSIRAVILGSDDKETRYYAARAEDLHVDPETLALSDDNQECLAILTDIADALGVDDLSFTSYSAAIHDLSFEELTARRSSLRLRHAKQELVAHLASLRHEEALIQHWKKTITADPDPNASVPAMERRRAALSAKIKEYQAEEASLKSELPAESSASVTDLATLHKQVRAKDKVLTEKRARVAAFQGLQPNLELARHELRTARDEQMKLIQLRERLLDRMASGVS

Mean predicted aligned error: 17.24 Å

InterPro domains:
  IPR026243 HAUS augmin-like complex subunit 1 [PF25762] (16-191)
  IPR026243 HAUS augmin-like complex subunit 1 [PTHR31570] (17-223)

Secondary structure (DSSP, 8-state):
----SSSSSSSSHHHHHHHHHHHHHTT---GGG----HHHHHHHHHHHHHHHHHT-S---HHHHHHHHHHHHHHHHHHHHHHHHHHHHHHHHHHHHHHHHHHHHHHHHHHHHHHSPPPTT--HHHHHHHHHHHHHHHHHHHHHHHHHHHHS-S-----HHHHHHHHHHHHHHHHHHHHHHHHHHHHTTSPP-HHHHHHHHHHHHHHHHHHHHHHHHHHHHHHHTT-

pLDDT: mean 86.66, std 13.19, range [44.19, 98.5]

Solvent-accessible surface area (backbone atoms only — not comparable to full-atom values): 13249 Å² total; per-residue (Å²): 144,91,87,86,88,85,83,78,83,86,77,63,64,72,57,55,55,51,50,54,50,57,51,47,64,78,58,67,69,59,76,86,71,63,78,71,53,69,71,54,54,55,52,48,53,53,49,50,53,51,27,62,74,70,71,48,94,54,94,46,70,68,48,53,54,48,54,53,49,50,52,52,51,49,50,52,50,50,52,51,50,51,52,51,52,50,50,53,48,53,51,51,51,51,51,50,52,51,51,52,52,51,48,51,50,50,54,50,52,47,50,67,65,70,49,72,77,60,92,82,60,52,69,71,58,56,52,51,50,51,52,53,51,54,51,51,53,52,50,51,52,50,50,53,53,49,52,58,67,72,41,71,73,80,72,80,69,42,75,66,51,54,53,50,50,51,52,51,50,54,53,50,50,53,54,49,52,53,50,48,50,53,51,54,73,47,64,86,56,80,79,62,60,67,57,54,52,48,54,52,50,53,52,50,53,52,51,50,52,51,50,54,51,49,51,55,50,51,53,52,56,60,67,73,75,118

Foldseek 3Di:
DDDDDDDDPPPPVVVVVVVVVVVVVVVPDPPVPPPDDPVVVVVVVVLVVVCVVLVNPDSDPVRVVVSVVVVVVVVVVVVVVVVVVVVVVVVVVVVVVVVVVVVVVVVVVVCLVPPDPDPPDDPVVVVVSVVVVVVVVVVVVVVVVVVCVVPDPPPPCDPVNVVVVVVVVVVVVVVVVVVVVVVVVCVPDDPPVVVVVVVVVVVVVVVVVVVVVVVVVVVVVVVVVD